Protein AF-A0A397EPD2-F1 (afdb_monomer)

Secondary structure (DSSP, 8-state):
-TTTS-HHHHHHHHHHHHTT-TTHHHHHHHHHTTT-THHHHHHHHHHHHHHH--GGGPPPPTTTSPP-----SEEEEE--S--SS--PEEETT-SSPPTT-PPPTT-GGGGSSEEE---TT-EEEEESB-TTS-B--HHHHHHT-GGGGGGT-TTEEEEEESS-TTS-GGG-EEEEEESSTT-EEEEEEEEEEETTTEEEEEEEETTEEEEEEEEEEE-TTT--EEEEEEEEEESTTHHHHHHHHHHHHHHHHHHHHHHHHHHHHHSEETTEE-GGG--

Radius of gyration: 28.27 Å; Cα contacts (8 Å, |Δi|>4): 375; chains: 1; bounding box: 82×33×71 Å

Structure (mmCIF, N/CA/C/O backbone):
data_AF-A0A397EPD2-F1
#
_entry.id   AF-A0A397EPD2-F1
#
loop_
_atom_site.group_PDB
_atom_site.id
_atom_site.type_symbol
_atom_site.label_atom_id
_atom_site.label_alt_id
_atom_site.label_comp_id
_atom_site.label_asym_id
_atom_site.label_entity_id
_atom_site.label_seq_id
_atom_site.pdbx_PDB_ins_code
_atom_site.Cartn_x
_atom_site.Cartn_y
_atom_site.Cartn_z
_atom_site.occupancy
_atom_site.B_iso_or_equiv
_atom_site.auth_seq_id
_atom_site.auth_comp_id
_atom_site.auth_asym_id
_atom_site.auth_atom_id
_atom_site.pdbx_PDB_model_num
ATOM 1 N N . MET A 1 1 ? -42.305 2.949 -6.586 1.00 43.56 1 MET A N 1
ATOM 2 C CA . MET A 1 1 ? -43.212 2.022 -5.870 1.00 43.56 1 MET A CA 1
ATOM 3 C C . MET A 1 1 ? -44.419 1.611 -6.723 1.00 43.56 1 MET A C 1
ATOM 5 O O . MET A 1 1 ? -44.445 0.479 -7.175 1.00 43.56 1 MET A O 1
ATOM 9 N N . TRP A 1 2 ? -45.358 2.508 -7.054 1.00 41.09 2 TRP A N 1
ATOM 10 C CA . TRP A 1 2 ? -46.612 2.158 -7.762 1.00 41.09 2 TRP A CA 1
ATOM 11 C C . TRP A 1 2 ? -46.496 1.776 -9.245 1.00 41.09 2 TRP A C 1
ATOM 13 O O . TRP A 1 2 ? -47.446 1.262 -9.818 1.00 41.09 2 TRP A O 1
ATOM 23 N N . LYS A 1 3 ? -45.342 2.015 -9.878 1.00 41.56 3 LYS A N 1
ATOM 24 C CA . LYS A 1 3 ? -45.106 1.647 -11.284 1.00 41.56 3 LYS A CA 1
ATOM 25 C C . LYS A 1 3 ? -44.774 0.156 -11.471 1.00 41.56 3 LYS A C 1
ATOM 27 O O . LYS A 1 3 ? -44.929 -0.358 -12.567 1.00 41.56 3 LYS A O 1
ATOM 32 N N . TYR A 1 4 ? -44.325 -0.515 -10.405 1.00 47.72 4 TYR A N 1
ATOM 33 C CA . TYR A 1 4 ? -43.884 -1.920 -10.421 1.00 47.72 4 TYR A CA 1
ATOM 34 C C . TYR A 1 4 ? -44.742 -2.837 -9.540 1.00 47.72 4 TYR A C 1
ATOM 36 O O . TYR A 1 4 ? -44.623 -4.054 -9.614 1.00 47.72 4 TYR A O 1
ATOM 44 N N . LEU A 1 5 ? -45.608 -2.259 -8.707 1.00 56.50 5 LEU A N 1
ATOM 45 C CA . LEU A 1 5 ? -46.577 -2.981 -7.893 1.00 56.50 5 LEU A CA 1
ATOM 46 C C . LEU A 1 5 ? -47.948 -2.720 -8.505 1.00 56.50 5 LEU A C 1
ATOM 48 O O . LEU A 1 5 ? -48.449 -1.597 -8.441 1.00 56.50 5 LEU A O 1
ATOM 52 N N . GLY A 1 6 ? -48.503 -3.739 -9.162 1.00 57.84 6 GLY A N 1
ATOM 53 C CA . GLY A 1 6 ? -49.778 -3.632 -9.864 1.00 57.84 6 GLY A CA 1
ATOM 54 C C . GLY A 1 6 ? -50.939 -3.244 -8.931 1.00 57.84 6 GLY A C 1
ATOM 55 O O . GLY A 1 6 ? -50.822 -3.373 -7.709 1.00 57.84 6 GLY A O 1
ATOM 56 N N . PRO A 1 7 ? -52.085 -2.807 -9.484 1.00 63.25 7 PRO A N 1
ATOM 57 C CA . PRO A 1 7 ? -53.246 -2.349 -8.712 1.00 63.25 7 PRO A CA 1
ATOM 58 C C . PRO A 1 7 ? -53.702 -3.335 -7.624 1.00 63.25 7 PRO A C 1
ATOM 60 O O . PRO A 1 7 ? -54.095 -2.915 -6.539 1.00 63.25 7 PRO A O 1
ATOM 63 N N . ALA A 1 8 ? -53.560 -4.638 -7.883 1.00 64.12 8 ALA A N 1
ATOM 64 C CA . ALA A 1 8 ? -53.889 -5.711 -6.947 1.00 64.12 8 ALA A CA 1
ATOM 65 C C . ALA A 1 8 ? -53.097 -5.641 -5.627 1.00 64.12 8 ALA A C 1
ATOM 67 O O . ALA A 1 8 ? -53.635 -5.945 -4.567 1.00 64.12 8 ALA A O 1
ATOM 68 N N . TRP A 1 9 ? -51.842 -5.184 -5.659 1.00 65.75 9 TRP A N 1
ATOM 69 C CA . TRP A 1 9 ? -51.005 -5.101 -4.461 1.00 65.75 9 TRP A CA 1
ATOM 70 C C . TRP A 1 9 ? -51.437 -3.974 -3.518 1.00 65.75 9 TRP A C 1
ATOM 72 O O . TRP A 1 9 ? -51.408 -4.120 -2.297 1.00 65.75 9 TRP A O 1
ATOM 82 N N . LYS A 1 10 ? -51.873 -2.842 -4.086 1.00 63.72 10 LYS A N 1
ATOM 83 C CA . LYS A 1 10 ? -52.406 -1.720 -3.306 1.00 63.72 10 LYS A CA 1
ATOM 84 C C . LYS A 1 10 ? -53.639 -2.148 -2.514 1.00 63.72 10 LYS A C 1
ATOM 86 O O . LYS A 1 10 ? -53.729 -1.843 -1.329 1.00 63.72 10 LYS A O 1
ATOM 91 N N . VAL A 1 11 ? -54.545 -2.857 -3.185 1.00 73.69 11 VAL A N 1
ATOM 92 C CA . VAL A 1 11 ? -55.787 -3.370 -2.600 1.00 73.69 11 VAL A CA 1
ATOM 93 C C . VAL A 1 11 ? -55.470 -4.383 -1.497 1.00 73.69 11 VAL A C 1
ATOM 95 O O . VAL A 1 11 ? -55.917 -4.193 -0.371 1.00 73.69 11 VAL A O 1
ATOM 98 N N . TRP A 1 12 ? -54.581 -5.347 -1.761 1.00 76.12 12 TRP A N 1
ATOM 99 C CA . TRP A 1 12 ? -54.141 -6.337 -0.768 1.00 76.12 12 TRP A CA 1
ATOM 100 C C . TRP A 1 12 ? -53.572 -5.696 0.511 1.00 76.12 12 TRP A C 1
ATOM 102 O O . TRP A 1 12 ? -53.948 -6.077 1.620 1.00 76.12 12 TRP A O 1
ATOM 112 N N . MET A 1 13 ? -52.710 -4.677 0.378 1.00 67.88 13 MET A N 1
ATOM 113 C CA . MET A 1 13 ? -52.146 -3.949 1.526 1.00 67.88 13 MET A CA 1
ATOM 114 C C . MET A 1 13 ? -53.213 -3.185 2.319 1.00 67.88 13 MET A C 1
ATOM 116 O O . MET A 1 13 ? -53.183 -3.192 3.548 1.00 67.88 13 MET A O 1
ATOM 120 N N . GLN A 1 14 ? -54.148 -2.517 1.636 1.00 74.00 14 GLN A N 1
ATOM 121 C CA . GLN A 1 14 ? -55.233 -1.783 2.295 1.00 74.00 14 GLN A CA 1
ATOM 122 C C . GLN A 1 14 ? -56.153 -2.728 3.078 1.00 74.00 14 GLN A C 1
ATOM 124 O O . GLN A 1 14 ? -56.524 -2.409 4.206 1.00 74.00 14 GLN A O 1
ATOM 129 N N . GLU A 1 15 ? -56.452 -3.904 2.524 1.00 77.38 15 GLU A N 1
ATOM 130 C CA . GLU A 1 15 ? -57.244 -4.943 3.187 1.00 77.38 15 GLU A CA 1
ATOM 131 C C . GLU A 1 15 ? -56.549 -5.483 4.441 1.00 77.38 15 GLU A C 1
ATOM 133 O O . GLU A 1 15 ? -57.156 -5.529 5.509 1.00 77.38 15 GLU A O 1
ATOM 138 N N . HIS A 1 16 ? -55.259 -5.822 4.367 1.00 71.44 16 HIS A N 1
ATOM 139 C CA . HIS A 1 16 ? -54.542 -6.383 5.518 1.00 71.44 16 HIS A CA 1
ATOM 140 C C . HIS A 1 16 ? -54.350 -5.362 6.648 1.00 71.44 16 HIS A C 1
ATOM 142 O O . HIS A 1 16 ? -54.393 -5.732 7.825 1.00 71.44 16 HIS A O 1
ATOM 148 N N . VAL A 1 17 ? -54.185 -4.075 6.311 1.00 72.44 17 VAL A N 1
ATOM 149 C CA . VAL A 1 17 ? -54.137 -2.977 7.293 1.00 72.44 17 VAL A CA 1
ATOM 150 C C . VAL A 1 17 ? -55.506 -2.763 7.938 1.00 72.44 17 VAL A C 1
ATOM 152 O O . VAL A 1 17 ? -55.584 -2.623 9.158 1.00 72.44 17 VAL A O 1
ATOM 155 N N . ALA A 1 18 ? -56.590 -2.787 7.154 1.00 75.56 18 ALA A N 1
ATOM 156 C CA . ALA A 1 18 ? -57.953 -2.677 7.676 1.00 75.56 18 ALA A CA 1
ATOM 157 C C . ALA A 1 18 ? -58.314 -3.842 8.614 1.00 75.56 18 ALA A C 1
ATOM 159 O O . ALA A 1 18 ? -58.989 -3.636 9.622 1.00 75.56 18 ALA A O 1
ATOM 160 N N . LEU A 1 19 ? -57.801 -5.042 8.329 1.00 77.56 19 LEU A N 1
ATOM 161 C CA . LEU A 1 19 ? -57.957 -6.234 9.165 1.00 77.56 19 LEU A CA 1
ATOM 162 C C . LEU A 1 19 ? -57.071 -6.235 10.423 1.00 77.56 19 LEU A C 1
ATOM 164 O O . LEU A 1 19 ? -57.157 -7.177 11.205 1.00 77.56 19 LEU A O 1
ATOM 168 N N . LYS A 1 20 ? -56.226 -5.210 10.628 1.00 76.81 20 LYS A N 1
ATOM 169 C CA . LYS A 1 20 ? -55.228 -5.145 11.714 1.00 76.81 20 LYS A CA 1
ATOM 170 C C . LYS A 1 20 ? -54.389 -6.423 11.815 1.00 76.81 20 LYS A C 1
ATOM 172 O O . LYS A 1 20 ? -54.157 -6.934 12.903 1.00 76.81 20 LYS A O 1
ATOM 177 N N . SER A 1 21 ? -53.971 -6.969 10.677 1.00 71.75 21 SER A N 1
ATOM 178 C CA . SER A 1 21 ? -53.252 -8.239 10.667 1.00 71.75 21 SER A CA 1
ATOM 179 C C . SER A 1 21 ? -51.895 -8.113 11.373 1.00 71.75 21 SER A C 1
ATOM 181 O O . SER A 1 21 ? -51.023 -7.360 10.934 1.00 71.75 21 SER A O 1
ATOM 183 N N . ASP A 1 22 ? -51.696 -8.909 12.426 1.00 64.25 22 ASP A N 1
ATOM 184 C CA . ASP A 1 22 ? -50.463 -8.953 13.232 1.00 64.25 22 ASP A CA 1
ATOM 185 C C . ASP A 1 22 ? -49.226 -9.411 12.435 1.00 64.25 22 ASP A C 1
ATOM 187 O O . ASP A 1 22 ? -48.083 -9.260 12.867 1.00 64.25 22 ASP A O 1
ATOM 191 N N . TYR A 1 23 ? -49.444 -9.955 11.236 1.00 64.06 23 TYR A N 1
ATOM 192 C CA . TYR A 1 23 ? -48.436 -10.616 10.413 1.00 64.06 23 TYR A CA 1
ATOM 193 C C . TYR A 1 23 ? -48.244 -9.946 9.047 1.00 64.06 23 TYR A C 1
ATOM 195 O O . TYR A 1 23 ? -47.755 -10.581 8.113 1.00 64.06 23 TYR A O 1
ATOM 203 N N . ILE A 1 24 ? -48.601 -8.664 8.897 1.00 68.38 24 ILE A N 1
ATOM 204 C CA . ILE A 1 24 ? -48.442 -7.920 7.630 1.00 68.38 24 ILE A CA 1
ATOM 205 C C . ILE A 1 24 ? -47.021 -8.033 7.070 1.00 68.38 24 ILE A C 1
ATOM 207 O O . ILE A 1 24 ? -46.840 -8.291 5.881 1.00 68.38 24 ILE A O 1
ATOM 211 N N . VAL A 1 25 ? -46.005 -7.886 7.924 1.00 62.50 25 VAL A N 1
ATOM 212 C CA . VAL A 1 25 ? -44.601 -7.904 7.491 1.00 62.50 25 VAL A CA 1
ATOM 213 C C . VAL A 1 25 ? -44.180 -9.301 7.027 1.00 62.50 25 VAL A C 1
ATOM 215 O O . VAL A 1 25 ? -43.548 -9.428 5.978 1.00 62.50 25 VAL A O 1
ATOM 218 N N . SER A 1 26 ? -44.563 -10.362 7.745 1.00 62.25 26 SER A N 1
ATOM 219 C CA . SER A 1 26 ? -44.226 -11.736 7.343 1.00 62.25 26 SER A CA 1
ATOM 220 C C . SER A 1 26 ? -45.001 -12.173 6.096 1.00 62.25 26 SER A C 1
ATOM 222 O O . SER A 1 26 ? -44.433 -12.823 5.218 1.00 62.25 26 SER A O 1
ATOM 224 N N . SER A 1 27 ? -46.258 -11.745 5.965 1.00 66.19 27 SER A N 1
ATOM 225 C CA . SER A 1 27 ? -47.106 -11.991 4.793 1.00 66.19 27 SER A CA 1
ATOM 226 C C . SER A 1 27 ? -46.558 -11.284 3.554 1.00 66.19 27 SER A C 1
ATOM 228 O O . SER A 1 27 ? -46.487 -11.881 2.481 1.00 66.19 27 SER A O 1
ATOM 230 N N . MET A 1 28 ? -46.065 -10.051 3.718 1.00 66.56 28 MET A N 1
ATOM 231 C CA . MET A 1 28 ? -45.368 -9.315 2.667 1.00 66.56 28 MET A CA 1
ATOM 232 C C . MET A 1 28 ? -44.096 -10.050 2.221 1.00 66.56 28 MET A C 1
ATOM 234 O O . MET A 1 28 ? -43.922 -10.298 1.032 1.00 66.56 28 MET A O 1
ATOM 238 N N . ILE A 1 29 ? -43.227 -10.458 3.152 1.00 63.19 29 ILE A N 1
ATOM 239 C CA . ILE A 1 29 ? -41.988 -11.192 2.830 1.00 63.19 29 ILE A CA 1
ATOM 240 C C . ILE A 1 29 ? -42.293 -12.518 2.109 1.00 63.19 29 ILE A C 1
ATOM 242 O O . ILE A 1 29 ? -41.598 -12.883 1.159 1.00 63.19 29 ILE A O 1
ATOM 246 N N . SER A 1 30 ? -43.352 -13.221 2.519 1.00 64.12 30 SER A N 1
ATOM 247 C CA . SER A 1 30 ? -43.796 -14.470 1.891 1.00 64.12 30 SER A CA 1
ATOM 248 C C . SER A 1 30 ? -44.322 -14.267 0.461 1.00 64.12 30 SER A C 1
ATOM 250 O O . SER A 1 30 ? -44.015 -15.068 -0.419 1.00 64.12 30 SER A O 1
ATOM 252 N N . ALA A 1 31 ? -45.035 -13.169 0.187 1.00 63.50 31 ALA A N 1
ATOM 253 C CA . ALA A 1 31 ? -45.547 -12.851 -1.150 1.00 63.50 31 ALA A CA 1
ATOM 254 C C . ALA A 1 31 ? -44.436 -12.567 -2.184 1.00 63.50 31 ALA A C 1
ATOM 256 O O . ALA A 1 31 ? -44.614 -12.839 -3.370 1.00 63.50 31 ALA A O 1
ATOM 257 N N . PHE A 1 32 ? -43.273 -12.067 -1.750 1.00 59.28 32 PHE A N 1
ATOM 258 C CA . PHE A 1 32 ? -42.132 -11.764 -2.630 1.00 59.28 32 PHE A CA 1
ATOM 259 C C . PHE A 1 32 ? -41.055 -12.861 -2.685 1.00 59.28 32 PHE A C 1
ATOM 261 O O . PHE A 1 32 ? -40.124 -12.760 -3.489 1.00 59.28 32 PHE A O 1
ATOM 268 N N . ARG A 1 33 ? -41.181 -13.932 -1.885 1.00 54.44 33 ARG A N 1
ATOM 269 C CA . ARG A 1 33 ? -40.255 -15.085 -1.890 1.00 54.44 33 ARG A CA 1
ATOM 270 C C . ARG A 1 33 ? -39.946 -15.661 -3.283 1.00 54.44 33 ARG A C 1
ATOM 272 O O . ARG A 1 33 ? -38.792 -16.032 -3.480 1.00 54.44 33 ARG A O 1
ATOM 279 N N . PRO A 1 34 ? -40.886 -15.733 -4.249 1.00 55.19 34 PRO A N 1
ATOM 280 C CA . PRO A 1 34 ? -40.598 -16.347 -5.547 1.00 55.19 34 PRO A CA 1
ATOM 281 C C . PRO A 1 34 ? -39.724 -15.499 -6.486 1.00 55.19 34 PRO A C 1
ATOM 283 O O . PRO A 1 34 ? -39.242 -16.031 -7.479 1.00 55.19 34 PRO A O 1
ATOM 286 N N . VAL A 1 35 ? -39.532 -14.194 -6.225 1.00 55.94 35 VAL A N 1
ATOM 287 C CA . VAL A 1 35 ? -39.041 -13.238 -7.249 1.00 55.94 35 VAL A CA 1
ATOM 288 C C . VAL A 1 35 ? -37.715 -12.551 -6.888 1.00 55.94 35 VAL A C 1
ATOM 290 O O . VAL A 1 35 ? -37.215 -11.786 -7.700 1.00 55.94 35 VAL A O 1
ATOM 293 N N . ASN A 1 36 ? -37.102 -12.891 -5.742 1.00 56.38 36 ASN A N 1
ATOM 294 C CA . ASN A 1 36 ? -35.834 -12.380 -5.173 1.00 56.38 36 ASN A CA 1
ATOM 295 C C . ASN A 1 36 ? -36.070 -11.558 -3.882 1.00 56.38 36 ASN A C 1
ATOM 297 O O . ASN A 1 36 ? -36.575 -10.433 -3.947 1.00 56.38 36 ASN A O 1
ATOM 301 N N . PRO A 1 37 ? -35.666 -12.072 -2.702 1.00 59.69 37 PRO A N 1
ATOM 302 C CA . PRO A 1 37 ? -35.893 -11.413 -1.412 1.00 59.69 37 PRO A CA 1
ATOM 303 C C . PRO A 1 37 ? -35.098 -10.110 -1.225 1.00 59.69 37 PRO A C 1
ATOM 305 O O . PRO A 1 37 ? -35.407 -9.336 -0.322 1.00 59.69 37 PRO A O 1
ATOM 308 N N . VAL A 1 38 ? -34.102 -9.830 -2.072 1.00 60.50 38 VAL A N 1
ATOM 309 C CA . VAL A 1 38 ? -33.254 -8.631 -1.971 1.00 60.50 38 VAL A CA 1
ATOM 310 C C . VAL A 1 38 ? -34.058 -7.352 -2.211 1.00 60.50 38 VAL A C 1
ATOM 312 O O . VAL A 1 38 ? -33.888 -6.375 -1.489 1.00 60.50 38 VAL A O 1
ATOM 315 N N . VAL A 1 39 ? -34.987 -7.360 -3.171 1.00 63.94 39 VAL A N 1
ATOM 316 C CA . VAL A 1 39 ? -35.779 -6.176 -3.540 1.00 63.94 39 VAL A CA 1
ATOM 317 C C . VAL A 1 39 ? -36.636 -5.657 -2.372 1.00 63.94 39 VAL A C 1
ATOM 319 O O . VAL A 1 39 ? -36.480 -4.490 -2.008 1.00 63.94 39 VAL A O 1
ATOM 322 N N . PRO A 1 40 ? -37.511 -6.463 -1.735 1.00 63.81 40 PRO A N 1
ATOM 323 C CA . PRO A 1 40 ? -38.314 -5.987 -0.609 1.00 63.81 40 PRO A CA 1
ATOM 324 C C . PRO A 1 40 ? -37.462 -5.582 0.602 1.00 63.81 40 PRO A C 1
ATOM 326 O O . PRO A 1 40 ? -37.784 -4.591 1.254 1.00 63.81 40 PRO A O 1
ATOM 329 N N . LEU A 1 41 ? -36.346 -6.270 0.870 1.00 65.06 41 LEU A N 1
ATOM 330 C CA . LEU A 1 41 ? -35.429 -5.896 1.952 1.00 65.06 41 LEU A CA 1
ATOM 331 C C . LEU A 1 41 ? -34.772 -4.531 1.705 1.00 65.06 41 LEU A C 1
ATOM 333 O O . LEU A 1 41 ? -34.721 -3.711 2.621 1.00 65.06 41 LEU A O 1
ATOM 337 N N . CYS A 1 42 ? -34.342 -4.240 0.473 1.00 65.94 42 CYS A N 1
ATOM 338 C CA . CYS A 1 42 ? -33.805 -2.929 0.103 1.00 65.94 42 CYS A CA 1
ATOM 339 C C . CYS A 1 42 ? -34.826 -1.800 0.311 1.00 65.94 42 CYS A C 1
ATOM 341 O O . CYS A 1 42 ? -34.452 -0.728 0.778 1.00 65.94 42 CYS A O 1
ATOM 343 N N . TYR A 1 43 ? -36.110 -2.035 0.022 1.00 69.06 43 TYR A N 1
ATOM 344 C CA . TYR A 1 43 ? -37.156 -1.022 0.211 1.00 69.06 43 TYR A CA 1
ATOM 345 C C . TYR A 1 43 ? -37.538 -0.799 1.677 1.00 69.06 43 TYR A C 1
ATOM 347 O O . TYR A 1 43 ? -37.703 0.349 2.087 1.00 69.06 43 TYR A O 1
ATOM 355 N N . ILE A 1 44 ? -37.666 -1.867 2.472 1.00 69.12 44 ILE A N 1
ATOM 356 C CA . ILE A 1 44 ? -37.898 -1.753 3.923 1.00 69.12 44 ILE A CA 1
ATOM 357 C C . ILE A 1 44 ? -36.749 -0.970 4.562 1.00 69.12 44 ILE A C 1
ATOM 359 O O . ILE A 1 44 ? -36.979 -0.067 5.362 1.00 69.12 44 ILE A O 1
ATOM 363 N N . ARG A 1 45 ? -35.517 -1.272 4.145 1.00 66.25 45 ARG A N 1
ATOM 364 C CA . ARG A 1 45 ? -34.307 -0.589 4.592 1.00 66.25 45 ARG A CA 1
ATOM 365 C C . ARG A 1 45 ? -34.299 0.892 4.206 1.00 66.25 45 ARG A C 1
ATOM 367 O O . ARG A 1 45 ? -34.107 1.723 5.082 1.00 66.25 45 ARG A O 1
ATOM 374 N N . GLN A 1 46 ? -34.564 1.229 2.941 1.00 68.88 46 GLN A N 1
ATOM 375 C CA . GLN A 1 46 ? -34.626 2.626 2.489 1.00 68.88 46 GLN A CA 1
ATOM 376 C C . GLN A 1 46 ? -35.665 3.425 3.288 1.00 68.88 46 GLN A C 1
ATOM 378 O O . GLN A 1 46 ? -35.419 4.559 3.686 1.00 68.88 46 GLN A O 1
ATOM 383 N N . ARG A 1 47 ? -36.823 2.819 3.576 1.00 70.50 47 ARG A N 1
ATOM 384 C CA . ARG A 1 47 ? -37.850 3.451 4.409 1.00 70.50 47 ARG A CA 1
ATOM 385 C C . ARG A 1 47 ? -37.430 3.620 5.857 1.00 70.50 47 ARG A C 1
ATOM 387 O O . ARG A 1 47 ? -37.740 4.649 6.443 1.00 70.50 47 ARG A O 1
ATOM 394 N N . TRP A 1 48 ? -36.736 2.644 6.426 1.00 67.88 48 TRP A N 1
ATOM 395 C CA . TRP A 1 48 ? -36.169 2.772 7.762 1.00 67.88 48 TRP A CA 1
ATOM 396 C C . TRP A 1 48 ? -35.142 3.915 7.825 1.00 67.88 48 TRP A C 1
ATOM 398 O O . TRP A 1 48 ? -35.229 4.739 8.728 1.00 67.88 48 TRP A O 1
ATOM 408 N N . GLU A 1 49 ? -34.254 4.038 6.833 1.00 66.06 49 GLU A N 1
ATOM 409 C CA . GLU A 1 49 ? -33.266 5.129 6.741 1.00 66.06 49 GLU A CA 1
ATOM 410 C C . GLU A 1 49 ? -33.938 6.513 6.625 1.00 66.06 49 GLU A C 1
ATOM 412 O O . GLU A 1 49 ? -33.557 7.439 7.340 1.00 66.06 49 GLU A O 1
ATOM 417 N N . GLU A 1 50 ? -34.987 6.643 5.800 1.00 68.38 50 GLU A N 1
ATOM 418 C CA . GLU A 1 50 ? -35.791 7.874 5.674 1.00 68.38 50 GLU A CA 1
ATOM 419 C C . GLU A 1 50 ? -36.498 8.263 6.984 1.00 68.38 50 GLU A C 1
ATOM 421 O O . GLU A 1 50 ? -36.614 9.447 7.292 1.00 68.38 50 GLU A O 1
ATOM 426 N N . VAL A 1 51 ? -36.992 7.280 7.744 1.00 65.25 51 VAL A N 1
ATOM 427 C CA . VAL A 1 51 ? -37.742 7.509 8.991 1.00 65.25 51 VAL A CA 1
ATOM 428 C C . VAL A 1 51 ? -36.816 7.801 10.170 1.00 65.25 51 VAL A C 1
ATOM 430 O O . VAL A 1 51 ? -37.137 8.652 10.995 1.00 65.25 51 VAL A O 1
ATOM 433 N N . VAL A 1 52 ? -35.680 7.104 10.267 1.00 71.19 52 VAL A N 1
ATOM 434 C CA . VAL A 1 52 ? -34.702 7.304 11.346 1.00 71.19 52 VAL A CA 1
ATOM 435 C C . VAL A 1 52 ? -33.961 8.626 11.170 1.00 71.19 52 VAL A C 1
ATOM 437 O O . VAL A 1 52 ? -33.648 9.273 12.165 1.00 71.19 52 VAL A O 1
ATOM 440 N N . GLY A 1 53 ? -33.708 9.054 9.928 1.00 63.34 53 GLY A N 1
ATOM 441 C CA . GLY A 1 53 ? -33.183 10.391 9.642 1.00 63.34 53 GLY A CA 1
ATOM 442 C C . GLY A 1 53 ? -31.793 10.668 10.226 1.00 63.34 53 GLY A C 1
ATOM 443 O O . GLY A 1 53 ? -31.419 11.828 10.368 1.00 63.34 53 GLY A O 1
ATOM 444 N N . VAL A 1 54 ? -31.032 9.623 10.570 1.00 65.31 54 VAL A N 1
ATOM 445 C CA . VAL A 1 54 ? -29.646 9.714 11.047 1.00 65.31 54 VAL A CA 1
ATOM 446 C C . VAL A 1 54 ? -28.725 9.394 9.868 1.00 65.31 54 VAL A C 1
ATOM 448 O O . VAL A 1 54 ? -28.633 8.225 9.486 1.00 65.31 54 VAL A O 1
ATOM 451 N N . PRO A 1 55 ? -28.033 10.390 9.283 1.00 58.53 55 PRO A N 1
ATOM 452 C CA . PRO A 1 55 ? -27.188 10.183 8.105 1.00 58.53 55 PRO A CA 1
ATOM 453 C C . PRO A 1 55 ? -26.112 9.108 8.312 1.00 58.53 55 PRO A C 1
ATOM 455 O O . PRO A 1 55 ? -25.828 8.331 7.399 1.00 58.53 55 PRO A O 1
ATOM 458 N N . ASP A 1 56 ? -25.576 8.997 9.528 1.00 52.44 56 ASP A N 1
ATOM 459 C CA . ASP A 1 56 ? -24.531 8.028 9.880 1.00 52.44 56 ASP A CA 1
ATOM 460 C C . ASP A 1 56 ? -25.034 6.579 9.993 1.00 52.44 56 ASP A C 1
ATOM 462 O O . ASP A 1 56 ? -24.241 5.642 9.927 1.00 52.44 56 ASP A O 1
ATOM 466 N N . ALA A 1 57 ? -26.349 6.370 10.118 1.00 51.22 57 ALA A N 1
ATOM 467 C CA . ALA A 1 57 ? -26.968 5.044 10.166 1.00 51.22 57 ALA A CA 1
ATOM 468 C C . ALA A 1 57 ? -27.313 4.492 8.769 1.00 51.22 57 ALA A C 1
ATOM 470 O O . ALA A 1 57 ? -27.867 3.396 8.654 1.00 51.22 57 ALA A O 1
ATOM 471 N N . THR A 1 58 ? -26.990 5.235 7.704 1.00 62.34 58 THR A N 1
ATOM 472 C CA . THR A 1 58 ? -27.210 4.802 6.320 1.00 62.34 58 THR A CA 1
ATOM 473 C C . THR A 1 58 ? -26.364 3.565 6.032 1.00 62.34 58 THR A C 1
ATOM 475 O O . THR A 1 58 ? -25.132 3.595 6.082 1.00 62.34 58 THR A O 1
ATOM 478 N N . PHE A 1 59 ? -27.014 2.453 5.712 1.00 56.78 59 PHE A N 1
ATOM 479 C CA . PHE A 1 59 ? -26.328 1.186 5.513 1.00 56.78 59 PHE A CA 1
ATOM 480 C C . PHE A 1 59 ? -25.485 1.223 4.232 1.00 56.78 59 PHE A C 1
ATOM 482 O O . PHE A 1 59 ? -25.912 1.640 3.152 1.00 56.78 59 PHE A O 1
ATOM 489 N N . ARG A 1 60 ? -24.253 0.738 4.326 1.00 56.47 60 ARG A N 1
ATOM 490 C CA . ARG A 1 60 ? -23.365 0.579 3.173 1.00 56.47 60 ARG A CA 1
ATOM 491 C C . ARG A 1 60 ? -23.476 -0.863 2.708 1.00 56.47 60 ARG A C 1
ATOM 493 O O . ARG A 1 60 ? -23.347 -1.772 3.522 1.00 56.47 60 ARG A O 1
ATOM 500 N N . LEU A 1 61 ? -23.766 -1.082 1.423 1.00 54.91 61 LEU A N 1
ATOM 501 C CA . LEU A 1 61 ? -23.862 -2.440 0.883 1.00 54.91 61 LEU A CA 1
ATOM 502 C C . LEU A 1 61 ? -22.545 -3.185 1.174 1.00 54.91 61 LEU A C 1
ATOM 504 O O . LEU A 1 61 ? -21.509 -2.716 0.710 1.00 54.91 61 LEU A O 1
ATOM 508 N N . PRO A 1 62 ? -22.555 -4.336 1.871 1.00 46.53 62 PRO A N 1
ATOM 509 C CA . PRO A 1 62 ? -21.330 -5.072 2.187 1.00 46.53 62 PRO A CA 1
ATOM 510 C C . PRO A 1 62 ? -20.565 -5.512 0.936 1.00 46.53 62 PRO A C 1
ATOM 512 O O . PRO A 1 62 ? -19.350 -5.592 0.960 1.00 46.53 62 PRO A O 1
ATOM 515 N N . LEU A 1 63 ? -21.270 -5.721 -0.182 1.00 45.56 63 LEU A N 1
ATOM 516 C CA . LEU A 1 63 ? -20.676 -6.042 -1.487 1.00 45.56 63 LEU A CA 1
ATOM 517 C C . LEU A 1 63 ? -19.934 -4.857 -2.138 1.00 45.56 63 LEU A C 1
ATOM 519 O O . LEU A 1 63 ? -19.185 -5.059 -3.085 1.00 45.56 63 LEU A O 1
ATOM 523 N N . LEU A 1 64 ? -20.163 -3.633 -1.654 1.00 46.91 64 LEU A N 1
ATOM 524 C CA . LEU A 1 64 ? -19.425 -2.418 -2.024 1.00 46.91 64 LEU A CA 1
ATOM 525 C C . LEU A 1 64 ? -18.455 -1.976 -0.917 1.00 46.91 64 LEU A C 1
ATOM 527 O O . LEU A 1 64 ? -17.634 -1.090 -1.141 1.00 46.91 64 LEU A O 1
ATOM 531 N N . ALA A 1 65 ? -18.554 -2.558 0.280 1.00 50.34 65 ALA A N 1
ATOM 532 C CA . ALA A 1 65 ? -17.611 -2.318 1.353 1.00 50.34 65 ALA A CA 1
ATOM 533 C C . ALA A 1 65 ? -16.350 -3.136 1.064 1.00 50.34 65 ALA A C 1
ATOM 535 O O . ALA A 1 65 ? -16.407 -4.358 0.930 1.00 50.34 65 ALA A O 1
ATOM 536 N N . LYS A 1 66 ? -15.212 -2.447 0.945 1.00 46.97 66 LYS A N 1
ATOM 537 C CA . LYS A 1 66 ? -13.888 -3.070 0.879 1.00 46.97 66 LYS A CA 1
ATOM 538 C C . LYS A 1 66 ? -13.795 -4.117 1.991 1.00 46.97 66 LYS A C 1
ATOM 540 O O . LYS A 1 66 ? -14.099 -3.811 3.143 1.00 46.97 66 LYS A O 1
ATOM 545 N N . TYR A 1 67 ? -13.432 -5.351 1.645 1.00 48.84 67 TYR A N 1
ATOM 546 C CA . TYR A 1 67 ? -13.146 -6.369 2.650 1.00 48.84 67 TYR A CA 1
ATOM 547 C C . TYR A 1 67 ? -11.944 -5.886 3.463 1.00 48.84 67 TYR A C 1
ATOM 549 O O . TYR A 1 67 ? -10.871 -5.658 2.909 1.00 48.84 67 TYR A O 1
ATOM 557 N N . ILE A 1 68 ? -12.152 -5.671 4.758 1.00 53.12 68 ILE A N 1
ATOM 558 C CA . ILE A 1 68 ? -11.099 -5.288 5.690 1.00 53.12 68 ILE A CA 1
ATOM 559 C C . ILE A 1 68 ? -10.858 -6.493 6.575 1.00 53.12 68 ILE A C 1
ATOM 561 O O . ILE A 1 68 ? -11.773 -6.961 7.256 1.00 53.12 68 ILE A O 1
ATOM 565 N N . GLU A 1 69 ? -9.624 -6.978 6.579 1.00 49.06 69 GLU A N 1
ATOM 566 C CA . GLU A 1 69 ? -9.252 -8.083 7.441 1.00 49.06 69 GLU A CA 1
ATOM 567 C C . GLU A 1 69 ? -9.503 -7.727 8.921 1.00 49.06 69 GLU A C 1
ATOM 569 O O . GLU A 1 69 ? -9.180 -6.607 9.365 1.00 49.06 69 GLU A O 1
ATOM 574 N N . PRO A 1 70 ? -10.123 -8.637 9.696 1.00 55.44 70 PRO A N 1
ATOM 575 C CA . PRO A 1 70 ? -10.368 -8.412 11.109 1.00 55.44 70 PRO A CA 1
ATOM 576 C C . PRO A 1 70 ? -9.053 -8.173 11.852 1.00 55.44 70 PRO A C 1
ATOM 578 O O . PRO A 1 70 ? -8.186 -9.034 11.911 1.00 55.44 70 PRO A O 1
ATOM 581 N N . ASN A 1 71 ? -8.921 -7.000 12.462 1.00 60.88 71 ASN A N 1
ATOM 582 C CA . ASN A 1 71 ? -7.799 -6.663 13.330 1.00 60.88 71 ASN A CA 1
ATOM 583 C C . ASN A 1 71 ? -8.325 -5.782 14.481 1.00 60.88 71 ASN A C 1
ATOM 585 O O . ASN A 1 71 ? -9.412 -5.193 14.386 1.00 60.88 71 ASN A O 1
ATOM 589 N N . ARG A 1 72 ? -7.608 -5.737 15.606 1.00 68.12 72 ARG A N 1
ATOM 590 C CA . ARG A 1 72 ? -7.998 -4.966 16.793 1.00 68.12 72 ARG A CA 1
ATOM 591 C C . ARG A 1 72 ? -8.012 -3.481 16.425 1.00 68.12 72 ARG A C 1
ATOM 593 O O . ARG A 1 72 ? -7.021 -2.957 15.946 1.00 68.12 72 ARG A O 1
ATOM 600 N N . HIS A 1 73 ? -9.138 -2.794 16.617 1.00 69.50 73 HIS A N 1
ATOM 601 C CA . HIS A 1 73 ? -9.219 -1.357 16.311 1.00 69.50 73 HIS A CA 1
ATOM 602 C C . HIS A 1 73 ? -8.417 -0.531 17.317 1.00 69.50 73 HIS A C 1
ATOM 604 O O . HIS A 1 73 ? -7.685 0.385 16.945 1.00 69.50 73 HIS A O 1
ATOM 610 N N . ALA A 1 74 ? -8.538 -0.897 18.590 1.00 79.25 74 ALA A N 1
ATOM 611 C CA . ALA A 1 74 ? -7.794 -0.312 19.683 1.00 79.25 74 ALA A CA 1
ATOM 612 C C . ALA A 1 74 ? -7.476 -1.378 20.732 1.00 79.25 74 ALA A C 1
ATOM 614 O O . ALA A 1 74 ? -8.184 -2.382 20.854 1.00 79.25 74 ALA A O 1
ATOM 615 N N . THR A 1 75 ? -6.419 -1.134 21.495 1.00 83.12 75 THR A N 1
ATOM 616 C CA . THR A 1 75 ? -6.027 -1.939 22.649 1.00 83.12 75 THR A CA 1
ATOM 617 C C . THR A 1 75 ? -5.883 -1.020 23.853 1.00 83.12 75 THR A C 1
ATOM 619 O O . THR A 1 75 ? -5.238 0.023 23.764 1.00 83.12 75 THR A O 1
ATOM 622 N N . LEU A 1 76 ? -6.502 -1.411 24.969 1.00 88.44 76 LEU A N 1
ATOM 623 C CA . LEU A 1 76 ? -6.369 -0.751 26.263 1.00 88.44 76 LEU A CA 1
ATOM 624 C C . LEU A 1 76 ? -5.576 -1.664 27.198 1.00 88.44 76 LEU A C 1
ATOM 626 O O . LEU A 1 76 ? -6.021 -2.772 27.500 1.00 88.44 76 LEU A O 1
ATOM 630 N N . PHE A 1 77 ? -4.434 -1.187 27.677 1.00 88.88 77 PHE A N 1
ATOM 631 C CA . PHE A 1 77 ? -3.725 -1.799 28.795 1.00 88.88 77 PHE A CA 1
ATOM 632 C C . PHE A 1 77 ? -4.076 -1.068 30.079 1.00 88.88 77 PHE A C 1
ATOM 634 O O . PHE A 1 77 ? -3.980 0.154 30.141 1.00 88.88 77 PHE A O 1
ATOM 641 N N . LEU A 1 78 ? -4.497 -1.821 31.091 1.00 91.75 78 LEU A N 1
ATOM 642 C CA . LEU A 1 78 ? -4.742 -1.317 32.436 1.00 91.75 78 LEU A CA 1
ATOM 643 C C . LEU A 1 78 ? -3.584 -1.749 33.326 1.00 91.75 78 LEU A C 1
ATOM 645 O O . LEU A 1 78 ? -3.231 -2.928 33.363 1.00 91.75 78 LEU A O 1
ATOM 649 N N . TYR A 1 79 ? -3.012 -0.797 34.047 1.00 92.00 79 TYR A N 1
ATOM 650 C CA . TYR A 1 79 ? -1.953 -1.060 35.003 1.00 92.00 79 TYR A CA 1
ATOM 651 C C . TYR A 1 79 ? -2.573 -1.295 36.376 1.00 92.00 79 TYR A C 1
ATOM 653 O O . TYR A 1 79 ? -3.152 -0.400 36.990 1.00 92.00 79 TYR A O 1
ATOM 661 N N . LEU A 1 80 ? -2.484 -2.539 36.842 1.00 91.19 80 LEU A N 1
ATOM 662 C CA . LEU A 1 80 ? -3.136 -2.973 38.078 1.00 91.19 80 LEU A CA 1
ATOM 663 C C . LEU A 1 80 ? -2.339 -2.621 39.337 1.00 91.19 80 LEU A C 1
ATOM 665 O O . LEU A 1 80 ? -2.892 -2.657 40.427 1.00 91.19 80 LEU A O 1
ATOM 669 N N . ASN A 1 81 ? -1.057 -2.299 39.195 1.00 90.31 81 ASN A N 1
ATOM 670 C CA . ASN A 1 81 ? -0.162 -1.957 40.290 1.00 90.31 81 ASN A CA 1
ATOM 671 C C . ASN A 1 81 ? 0.994 -1.090 39.778 1.00 90.31 81 ASN A C 1
ATOM 673 O O . ASN A 1 81 ? 1.317 -1.096 38.587 1.00 90.31 81 ASN A O 1
ATOM 677 N N . ASN A 1 82 ? 1.637 -0.376 40.698 1.00 89.94 82 ASN A N 1
ATOM 678 C CA . ASN A 1 82 ? 2.916 0.277 40.442 1.00 89.94 82 ASN A CA 1
ATOM 679 C C . ASN A 1 82 ? 4.032 -0.778 40.383 1.00 89.94 82 ASN A C 1
ATOM 681 O O . ASN A 1 82 ? 3.939 -1.822 41.037 1.00 89.94 82 ASN A O 1
ATOM 685 N N . VAL A 1 83 ? 5.079 -0.510 39.604 1.00 86.19 83 VAL A N 1
ATOM 686 C CA . VAL A 1 83 ? 6.262 -1.376 39.492 1.00 86.19 83 VAL A CA 1
ATOM 687 C C . VAL A 1 83 ? 7.510 -0.524 39.698 1.00 86.19 83 VAL A C 1
ATOM 689 O O . VAL A 1 83 ? 7.611 0.558 39.118 1.00 86.19 83 VAL A O 1
ATOM 692 N N . ASP A 1 84 ? 8.444 -1.009 40.519 1.00 80.56 84 ASP A N 1
ATOM 693 C CA . ASP A 1 84 ? 9.675 -0.283 40.859 1.00 80.56 84 ASP A CA 1
ATOM 694 C C . ASP A 1 84 ? 10.647 -0.196 39.669 1.00 80.56 84 ASP A C 1
ATOM 696 O O . ASP A 1 84 ? 11.253 0.851 39.434 1.00 80.56 84 ASP A O 1
ATOM 700 N N . GLU A 1 85 ? 10.756 -1.268 38.875 1.00 79.62 85 GLU A N 1
ATOM 701 C CA . GLU A 1 85 ? 11.589 -1.328 37.670 1.00 79.62 85 GLU A CA 1
ATOM 702 C C . GLU A 1 85 ? 10.894 -2.071 36.520 1.00 79.62 85 GLU A C 1
ATOM 704 O O . GLU A 1 85 ? 10.362 -3.169 36.686 1.00 79.62 85 GLU A O 1
ATOM 709 N N . GLY A 1 86 ? 10.947 -1.492 35.317 1.00 77.31 86 GLY A N 1
ATOM 710 C CA . GLY A 1 86 ? 10.364 -2.082 34.114 1.00 77.31 86 GLY A CA 1
ATOM 711 C C . GLY A 1 86 ? 8.841 -1.929 34.019 1.00 77.31 86 GLY A C 1
ATOM 712 O O . GLY A 1 86 ? 8.226 -1.073 34.654 1.00 77.31 86 GLY A O 1
ATOM 713 N N . GLY A 1 87 ? 8.222 -2.757 33.172 1.00 80.69 87 GLY A N 1
ATOM 714 C CA . GLY A 1 87 ? 6.768 -2.773 32.970 1.00 80.69 87 GLY A CA 1
ATOM 715 C C . GLY A 1 87 ? 6.209 -1.616 32.132 1.00 80.69 87 GLY A C 1
ATOM 716 O O . GLY A 1 87 ? 4.992 -1.506 31.997 1.00 80.69 87 GLY A O 1
ATOM 717 N N . GLU A 1 88 ? 7.058 -0.753 31.563 1.00 82.19 88 GLU A N 1
ATOM 718 C CA . GLU A 1 88 ? 6.599 0.331 30.693 1.00 82.19 88 GLU A CA 1
ATOM 719 C C . GLU A 1 88 ? 6.098 -0.165 29.339 1.00 82.19 88 GLU A C 1
ATOM 721 O O . GLU A 1 88 ? 6.709 -1.022 28.699 1.00 82.19 88 GLU A O 1
ATOM 726 N N . THR A 1 89 ? 5.036 0.472 28.848 1.00 84.81 89 THR A N 1
ATOM 727 C CA . THR A 1 89 ? 4.616 0.337 27.450 1.00 84.81 89 THR A CA 1
ATOM 728 C C . THR A 1 89 ? 5.339 1.391 26.619 1.00 84.81 89 THR A C 1
ATOM 730 O O . THR A 1 89 ? 5.178 2.590 26.858 1.00 84.81 89 THR A O 1
ATOM 733 N N . VAL A 1 90 ? 6.142 0.952 25.647 1.00 80.69 90 VAL A N 1
ATOM 734 C CA . VAL A 1 90 ? 6.945 1.838 24.792 1.00 80.69 90 VAL A CA 1
ATOM 735 C C . VAL A 1 90 ? 6.281 2.029 23.427 1.00 80.69 90 VAL A C 1
ATOM 737 O O . VAL A 1 90 ? 5.915 1.065 22.759 1.00 80.69 90 VAL A O 1
ATOM 740 N N . PHE A 1 91 ? 6.178 3.287 22.998 1.00 80.00 91 PHE A N 1
ATOM 741 C CA . PHE A 1 91 ? 5.706 3.741 21.691 1.00 80.00 91 PHE A CA 1
ATOM 742 C C . PHE A 1 91 ? 6.880 4.314 20.888 1.00 80.00 91 PHE A C 1
ATOM 744 O O . PHE A 1 91 ? 7.090 5.532 20.873 1.00 80.00 91 PHE A O 1
ATOM 751 N N . PRO A 1 92 ? 7.647 3.457 20.190 1.00 69.62 92 PRO A N 1
ATOM 752 C CA . PRO A 1 92 ? 8.925 3.839 19.592 1.00 69.62 92 PRO A CA 1
ATOM 753 C C . PRO A 1 92 ? 8.807 4.823 18.424 1.00 69.62 92 PRO A C 1
ATOM 755 O O . PRO A 1 92 ? 9.800 5.435 18.040 1.00 69.62 92 PRO A O 1
ATOM 758 N N . LEU A 1 93 ? 7.608 4.972 17.855 1.00 67.38 93 LEU A N 1
ATOM 759 C CA . LEU A 1 93 ? 7.320 5.873 16.734 1.00 67.38 93 LEU A CA 1
ATOM 760 C C . LEU A 1 93 ? 6.733 7.222 17.172 1.00 67.38 93 LEU A C 1
ATOM 762 O O . LEU A 1 93 ? 6.446 8.065 16.328 1.00 67.38 93 LEU A O 1
ATOM 766 N N . HIS A 1 94 ? 6.521 7.436 18.473 1.00 69.12 94 HIS A N 1
ATOM 767 C CA . HIS A 1 94 ? 6.007 8.710 18.960 1.00 69.12 94 HIS A CA 1
ATOM 768 C C . HIS A 1 94 ? 7.080 9.810 18.801 1.00 69.12 94 HIS A C 1
ATOM 770 O O . HIS A 1 94 ? 8.224 9.586 19.201 1.00 69.12 94 HIS A O 1
ATOM 776 N N . PRO A 1 95 ? 6.742 10.997 18.258 1.00 57.78 95 PRO A N 1
ATOM 777 C CA . PRO A 1 95 ? 7.726 12.028 17.902 1.00 57.78 95 PRO A CA 1
ATOM 778 C C . PRO A 1 95 ? 8.372 12.718 19.112 1.00 57.78 95 PRO A C 1
ATOM 780 O O . PRO A 1 95 ? 9.399 13.379 18.978 1.00 57.78 95 PRO A O 1
ATOM 783 N N . THR A 1 96 ? 7.777 12.602 20.300 1.00 58.94 96 THR A N 1
ATOM 784 C CA . THR A 1 96 ? 8.321 13.218 21.516 1.00 58.94 96 THR A CA 1
ATOM 785 C C . THR A 1 96 ? 9.450 12.361 22.090 1.00 58.94 96 THR A C 1
ATOM 787 O O . THR A 1 96 ? 9.198 11.196 22.415 1.00 58.94 96 THR A O 1
ATOM 790 N N . PRO A 1 97 ? 10.668 12.911 22.264 1.00 51.44 97 PRO A N 1
ATOM 791 C CA . PRO A 1 97 ? 11.711 12.223 22.999 1.00 51.44 97 PRO A CA 1
ATOM 792 C C . PRO A 1 97 ? 11.262 12.068 24.459 1.00 51.44 97 PRO A C 1
ATOM 794 O O . PRO A 1 97 ? 10.627 12.967 25.020 1.00 51.44 97 PRO A O 1
ATOM 797 N N . PRO A 1 98 ? 11.549 10.926 25.080 1.00 51.75 98 PRO A N 1
ATOM 798 C CA . PRO A 1 98 ? 11.020 10.615 26.392 1.00 51.75 98 PRO A CA 1
ATOM 799 C C . PRO A 1 98 ? 11.597 11.546 27.462 1.00 51.75 98 PRO A C 1
ATOM 801 O O . PRO A 1 98 ? 12.811 11.719 27.570 1.00 51.75 98 PRO A O 1
ATOM 804 N N . GLY A 1 99 ? 10.730 12.069 28.329 1.00 49.53 99 GLY A N 1
ATOM 805 C CA . GLY A 1 99 ? 11.161 12.461 29.664 1.00 49.53 99 GLY A CA 1
ATOM 806 C C . GLY A 1 99 ? 11.551 11.196 30.429 1.00 49.53 99 GLY A C 1
ATOM 807 O O . GLY A 1 99 ? 10.698 10.350 30.678 1.00 49.53 99 GLY A O 1
ATOM 808 N N . ASN A 1 100 ? 12.831 11.067 30.785 1.00 52.72 100 ASN A N 1
ATOM 809 C CA . ASN A 1 100 ? 13.394 9.990 31.611 1.00 52.72 100 ASN A CA 1
ATOM 810 C C . ASN A 1 100 ? 13.338 8.566 31.019 1.00 52.72 100 ASN A C 1
ATOM 812 O O . ASN A 1 100 ? 12.891 7.637 31.693 1.00 52.72 100 ASN A O 1
ATOM 816 N N . VAL A 1 101 ? 13.854 8.350 29.806 1.00 53.59 101 VAL A N 1
ATOM 817 C CA . VAL A 1 101 ? 14.228 6.987 29.387 1.00 53.59 101 VAL A CA 1
ATOM 818 C C . VAL A 1 101 ? 15.687 6.736 29.729 1.00 53.59 101 VAL A C 1
ATOM 820 O O . VAL A 1 101 ? 16.603 7.337 29.173 1.00 53.59 101 VAL A O 1
ATOM 823 N N . THR A 1 102 ? 15.886 5.843 30.690 1.00 54.50 102 THR A N 1
ATOM 824 C CA . THR A 1 102 ? 17.166 5.193 30.938 1.00 54.50 102 THR A CA 1
ATOM 825 C C . THR A 1 102 ? 17.515 4.352 29.713 1.00 54.50 102 THR A C 1
ATOM 827 O O . THR A 1 102 ? 16.741 3.489 29.304 1.00 54.50 102 THR A O 1
ATOM 830 N N . THR A 1 103 ? 18.669 4.616 29.101 1.00 57.41 103 THR A N 1
ATOM 831 C CA . THR A 1 103 ? 19.245 3.774 28.048 1.00 57.41 103 THR A CA 1
ATOM 832 C C . THR A 1 103 ? 19.335 2.336 28.551 1.00 57.41 103 THR A C 1
ATOM 834 O O . THR A 1 103 ? 20.031 2.056 29.528 1.00 57.41 103 THR A O 1
ATOM 837 N N . ARG A 1 104 ? 18.608 1.414 27.910 1.00 60.97 104 ARG A N 1
ATOM 838 C CA . ARG A 1 104 ? 18.576 0.008 28.333 1.00 60.97 104 ARG A CA 1
ATOM 839 C C . ARG A 1 104 ? 19.628 -0.791 27.590 1.00 60.97 104 ARG A C 1
ATOM 841 O O . ARG A 1 104 ? 19.634 -0.831 26.360 1.00 60.97 104 ARG A O 1
ATOM 848 N N . ALA A 1 105 ? 20.502 -1.459 28.335 1.00 56.94 105 ALA A N 1
ATOM 849 C CA . ALA A 1 105 ? 21.440 -2.405 27.752 1.00 56.94 105 ALA A CA 1
ATOM 850 C C . ALA A 1 105 ? 2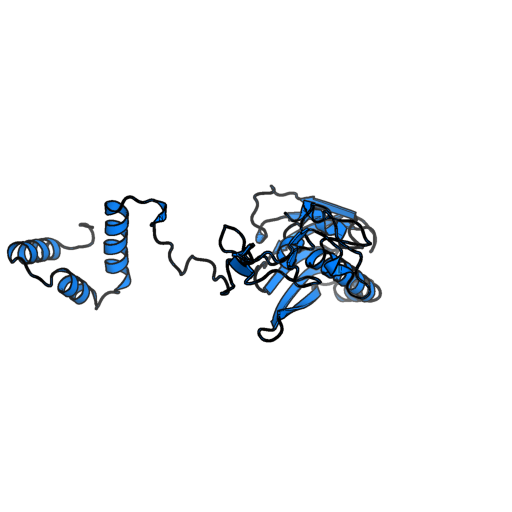0.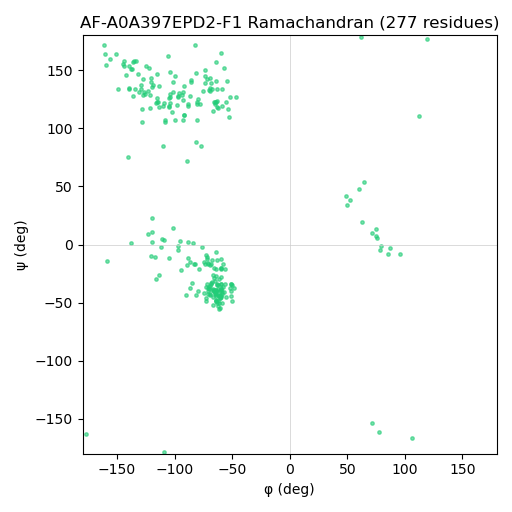667 -3.605 27.172 1.00 56.94 105 ALA A C 1
ATOM 852 O O . ALA A 1 105 ? 19.921 -4.265 27.888 1.00 56.94 105 ALA A O 1
ATOM 853 N N . GLY A 1 106 ? 20.836 -3.869 25.874 1.00 60.72 106 GLY A N 1
ATOM 854 C CA . GLY A 1 106 ? 20.282 -5.047 25.194 1.00 60.72 106 GLY A CA 1
ATOM 855 C C . GLY A 1 106 ? 18.943 -4.865 24.467 1.00 60.72 106 GLY A C 1
ATOM 856 O O . GLY A 1 106 ? 18.569 -5.775 23.737 1.00 60.72 106 GLY A O 1
ATOM 857 N N . MET A 1 107 ? 18.252 -3.722 24.608 1.00 62.38 107 MET A N 1
ATOM 858 C CA . MET A 1 107 ? 16.992 -3.411 23.894 1.00 62.38 107 MET A CA 1
ATOM 859 C C . MET A 1 107 ? 16.951 -1.930 23.456 1.00 62.38 107 MET A C 1
ATOM 861 O O . MET A 1 107 ? 16.297 -1.097 24.100 1.00 62.38 107 MET A O 1
ATOM 865 N N . PRO A 1 108 ? 17.701 -1.552 22.403 1.00 63.09 108 PRO A N 1
ATOM 866 C CA . PRO A 1 108 ? 17.799 -0.165 21.937 1.00 63.09 108 PRO A CA 1
ATOM 867 C C . PRO A 1 108 ? 16.454 0.421 21.472 1.00 63.09 108 PRO A C 1
ATOM 869 O O . PRO A 1 108 ? 16.210 1.614 21.640 1.00 63.09 108 PRO A O 1
ATOM 872 N N . GLU A 1 109 ? 15.544 -0.404 20.961 1.00 59.28 109 GLU A N 1
ATOM 873 C CA . GLU A 1 109 ? 14.195 -0.027 20.537 1.00 59.28 109 GLU A CA 1
ATOM 874 C C . GLU A 1 109 ? 13.309 0.456 21.693 1.00 59.28 109 GLU A C 1
ATOM 876 O O . GLU A 1 109 ? 12.501 1.366 21.504 1.00 59.28 109 GLU A O 1
ATOM 881 N N . CYS A 1 110 ? 13.514 -0.068 22.907 1.00 65.94 110 CYS A N 1
ATOM 882 C CA . CYS A 1 110 ? 12.841 0.403 24.119 1.00 65.94 110 CYS A CA 1
ATOM 883 C C . CYS A 1 110 ? 13.366 1.763 24.599 1.00 65.94 110 CYS A C 1
ATOM 885 O O . CYS A 1 110 ? 12.795 2.353 25.514 1.00 65.94 110 CYS A O 1
ATOM 887 N N . SER A 1 111 ? 14.458 2.248 23.999 1.00 67.94 111 SER A N 1
ATOM 888 C CA . SER A 1 111 ? 15.083 3.524 24.344 1.00 67.94 111 SER A CA 1
ATOM 889 C C . SER A 1 111 ? 14.616 4.686 23.447 1.00 67.94 111 SER A C 1
ATOM 891 O O . SER A 1 111 ? 15.117 5.802 23.581 1.00 67.94 111 SER A O 1
ATOM 893 N N . ARG A 1 112 ? 13.673 4.440 22.521 1.00 65.94 112 ARG A N 1
ATOM 894 C CA . ARG A 1 112 ? 13.178 5.408 21.527 1.00 65.94 112 ARG A CA 1
ATOM 895 C C . ARG A 1 112 ? 11.699 5.740 21.752 1.00 65.94 112 ARG A C 1
ATOM 897 O O . ARG A 1 112 ? 10.921 4.874 22.138 1.00 65.94 112 ARG A O 1
ATOM 904 N N . GLY A 1 113 ? 11.306 6.979 21.448 1.00 71.69 113 GLY A N 1
ATOM 905 C CA . GLY A 1 113 ? 9.909 7.429 21.490 1.00 71.69 113 GLY A CA 1
ATOM 906 C C . GLY A 1 113 ? 9.343 7.581 22.907 1.00 71.69 113 GLY A C 1
ATOM 907 O O . GLY A 1 113 ? 10.076 7.838 23.859 1.00 71.69 113 GLY A O 1
ATOM 908 N N . LEU A 1 114 ? 8.023 7.447 23.059 1.00 80.31 114 LEU A N 1
ATOM 909 C CA . LEU A 1 114 ? 7.328 7.653 24.334 1.00 80.31 114 LEU A CA 1
ATOM 910 C C . LEU A 1 114 ? 7.284 6.353 25.145 1.00 80.31 114 LEU A C 1
ATOM 912 O O . LEU A 1 114 ? 6.683 5.381 24.704 1.00 80.31 114 LEU A O 1
ATOM 916 N N . ALA A 1 115 ? 7.840 6.348 26.355 1.00 81.88 115 ALA A N 1
ATOM 917 C CA . ALA A 1 115 ? 7.686 5.246 27.305 1.00 81.88 115 ALA A CA 1
ATOM 918 C C . ALA A 1 115 ? 6.697 5.638 28.409 1.00 81.88 115 ALA A C 1
ATOM 920 O O . ALA A 1 115 ? 6.910 6.622 29.118 1.00 81.88 115 ALA A O 1
ATOM 921 N N . VAL A 1 116 ? 5.615 4.873 28.563 1.00 83.62 116 VAL A N 1
ATOM 922 C CA . VAL A 1 116 ? 4.601 5.121 29.594 1.00 83.62 116 VAL A CA 1
ATOM 923 C C . VAL A 1 116 ? 4.796 4.144 30.744 1.00 83.62 116 VAL A C 1
ATOM 925 O O . VAL A 1 116 ? 4.603 2.938 30.570 1.00 83.62 116 VAL A O 1
ATOM 928 N N . ARG A 1 117 ? 5.157 4.669 31.921 1.00 85.62 117 ARG A N 1
ATOM 929 C CA . ARG A 1 117 ? 5.329 3.863 33.136 1.00 85.62 117 ARG A CA 1
ATOM 930 C C . ARG A 1 117 ? 4.003 3.327 33.675 1.00 85.62 117 ARG A C 1
ATOM 932 O O . ARG A 1 117 ? 3.009 4.055 33.633 1.00 85.62 117 ARG A O 1
ATOM 939 N N . PRO A 1 118 ? 3.995 2.093 34.209 1.00 88.50 118 PRO A N 1
ATOM 940 C CA . PRO A 1 118 ? 2.831 1.556 34.883 1.00 88.50 118 PRO A CA 1
ATOM 941 C C . PRO A 1 118 ? 2.546 2.371 36.143 1.00 88.50 118 PRO A C 1
ATOM 943 O O . PRO A 1 118 ? 3.406 2.517 37.011 1.00 88.50 118 PRO A O 1
ATOM 946 N N . GLN A 1 119 ? 1.336 2.914 36.221 1.00 89.38 119 GLN A N 1
ATOM 947 C CA . GLN A 1 119 ? 0.802 3.542 37.423 1.00 89.38 119 GLN A CA 1
ATOM 948 C C . GLN A 1 119 ? -0.467 2.809 37.808 1.00 89.38 119 GLN A C 1
ATOM 950 O O . GLN A 1 119 ? -1.338 2.625 36.961 1.00 89.38 119 GLN A O 1
ATOM 955 N N . GLU A 1 120 ? -0.569 2.392 39.063 1.00 92.94 120 GLU A N 1
ATOM 956 C CA . GLU A 1 120 ? -1.747 1.703 39.580 1.00 92.94 120 GLU A CA 1
ATOM 957 C C . GLU A 1 120 ? -3.029 2.492 39.281 1.00 92.94 120 GLU A C 1
ATOM 959 O O . GLU A 1 120 ? -3.126 3.686 39.565 1.00 92.94 120 GLU A O 1
ATOM 964 N N . GLY A 1 121 ? -4.005 1.824 38.664 1.00 90.69 121 GLY A N 1
ATOM 965 C CA . GLY A 1 121 ? -5.266 2.434 38.239 1.00 90.69 121 GLY A CA 1
ATOM 966 C C . GLY A 1 121 ? -5.173 3.257 36.947 1.00 90.69 121 GLY A C 1
ATOM 967 O O . GLY A 1 121 ? -6.197 3.713 36.440 1.00 90.69 121 GLY A O 1
ATOM 968 N N . GLY A 1 122 ? -3.975 3.432 36.389 1.00 89.12 122 GLY A N 1
ATOM 969 C CA . GLY A 1 122 ? -3.739 4.057 35.094 1.00 89.12 122 GLY A CA 1
ATOM 970 C C . GLY A 1 122 ? -3.940 3.094 33.922 1.00 89.12 122 GLY A C 1
ATOM 971 O O . GLY A 1 122 ? -4.083 1.880 34.081 1.00 89.12 122 GLY A O 1
ATOM 972 N N . GLY A 1 123 ? -3.919 3.635 32.705 1.00 89.31 123 GLY A N 1
ATOM 973 C CA . GLY A 1 123 ? -4.010 2.822 31.501 1.00 89.31 123 GLY A CA 1
ATOM 974 C C . GLY A 1 123 ? -3.513 3.521 30.245 1.00 89.31 123 GLY A C 1
ATOM 975 O O . GLY A 1 123 ? -3.340 4.738 30.209 1.00 89.31 123 GLY A O 1
ATOM 976 N N . VAL A 1 124 ? -3.275 2.721 29.212 1.00 89.06 124 VAL A N 1
ATOM 977 C CA . VAL A 1 124 ? -2.739 3.153 27.924 1.00 89.06 124 VAL A CA 1
ATOM 978 C C . VAL A 1 124 ? -3.646 2.640 26.818 1.00 89.06 124 VAL A C 1
ATOM 980 O O . VAL A 1 124 ? -3.784 1.432 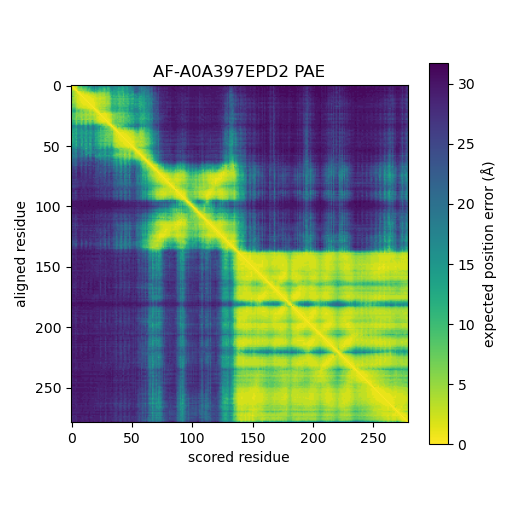26.636 1.00 89.06 124 VAL A O 1
ATOM 983 N N . LEU A 1 125 ? -4.261 3.568 26.085 1.00 87.25 125 LEU A N 1
ATOM 984 C CA . LEU A 1 125 ? -5.083 3.282 24.914 1.00 87.25 125 LEU A CA 1
ATOM 985 C C . LEU A 1 125 ? -4.301 3.621 23.648 1.00 87.25 125 LEU A C 1
ATOM 987 O O . LEU A 1 125 ? -3.832 4.747 23.493 1.00 87.25 125 LEU A O 1
ATOM 991 N N . PHE A 1 126 ? -4.210 2.672 22.726 1.00 83.50 126 PHE A N 1
ATOM 992 C CA . PHE A 1 126 ? -3.613 2.898 21.414 1.00 83.50 126 PHE A CA 1
ATOM 993 C C . PHE A 1 126 ? -4.433 2.235 20.310 1.00 83.50 126 PHE A C 1
ATOM 995 O O . PHE A 1 126 ? -5.114 1.233 20.535 1.00 83.50 126 PHE A O 1
ATOM 1002 N N . TYR A 1 127 ? -4.370 2.817 19.113 1.00 76.81 127 TYR A N 1
ATOM 1003 C CA . TYR A 1 127 ? -5.111 2.374 17.933 1.00 76.81 127 TYR A CA 1
ATOM 1004 C C . TYR A 1 127 ? -4.192 1.586 16.999 1.00 76.81 127 TYR A C 1
ATOM 1006 O O . TYR A 1 127 ? -3.040 1.965 16.804 1.00 76.81 127 TYR A O 1
ATOM 1014 N N . SER A 1 128 ? -4.702 0.500 16.418 1.00 69.44 128 SER A N 1
ATOM 1015 C CA . SER A 1 128 ? -3.964 -0.324 15.439 1.00 69.44 128 SER A CA 1
ATOM 1016 C C . SER A 1 128 ? -4.536 -0.212 14.020 1.00 69.44 128 SER A C 1
ATOM 1018 O O . SER A 1 128 ? -4.090 -0.909 13.112 1.00 69.44 128 SER A O 1
ATOM 1020 N N . LYS A 1 129 ? -5.527 0.666 13.827 1.00 69.00 129 LYS A N 1
ATOM 1021 C CA . LYS A 1 129 ? -6.177 0.971 12.549 1.00 69.00 129 LYS A CA 1
ATOM 1022 C C . LYS A 1 129 ? -6.309 2.477 12.362 1.00 69.00 129 LYS A C 1
ATOM 1024 O O . LYS A 1 129 ? -6.359 3.226 13.340 1.00 69.00 129 LYS A O 1
ATOM 1029 N N . HIS A 1 130 ? -6.441 2.906 11.111 1.00 59.62 130 HIS A N 1
ATOM 1030 C CA . HIS A 1 130 ? -6.844 4.274 10.806 1.00 59.62 130 HIS A CA 1
ATOM 1031 C C . HIS A 1 130 ? -8.277 4.549 11.304 1.00 59.62 130 HIS A C 1
ATOM 1033 O O . HIS A 1 130 ? -9.087 3.622 11.394 1.00 59.62 130 HIS A O 1
ATOM 1039 N N . PRO A 1 131 ? -8.649 5.822 11.547 1.00 54.94 131 PRO A N 1
ATOM 1040 C CA . PRO A 1 131 ? -10.027 6.202 11.878 1.00 54.94 131 PRO A CA 1
ATOM 1041 C C . PRO A 1 131 ? -11.066 5.775 10.826 1.00 54.94 131 PRO A C 1
ATOM 1043 O O . PRO A 1 131 ? -12.246 5.650 11.139 1.00 54.94 131 PRO A O 1
ATOM 1046 N N . SER A 1 132 ? -10.633 5.525 9.585 1.00 55.97 132 SER A N 1
ATOM 1047 C CA . SER A 1 132 ? -11.451 4.971 8.498 1.00 55.97 132 SER A CA 1
ATOM 1048 C C . SER A 1 132 ? -11.804 3.485 8.672 1.00 55.97 132 SER A C 1
ATOM 1050 O O . SER A 1 132 ? -12.636 2.973 7.925 1.00 55.97 132 SER A O 1
ATOM 1052 N N . GLY A 1 133 ? -11.185 2.785 9.630 1.00 55.94 133 GLY A N 1
ATOM 1053 C CA . GLY A 1 133 ? -11.311 1.340 9.837 1.00 55.94 133 GLY A CA 1
ATOM 1054 C C . GLY A 1 133 ? -10.335 0.504 9.005 1.00 55.94 133 GLY A C 1
ATOM 1055 O O . GLY A 1 133 ? -10.303 -0.718 9.154 1.00 55.94 133 GLY A O 1
ATOM 1056 N N . GLU A 1 134 ? -9.524 1.135 8.153 1.00 59.97 134 GLU A N 1
ATOM 1057 C CA . GLU A 1 134 ? -8.501 0.451 7.362 1.00 59.97 134 GLU A CA 1
ATOM 1058 C C . GLU A 1 134 ? -7.305 0.031 8.226 1.00 59.97 134 GLU A C 1
ATOM 1060 O O . GLU A 1 134 ? -6.919 0.726 9.173 1.00 59.97 134 GLU A O 1
ATOM 1065 N N . ASN A 1 135 ? -6.722 -1.124 7.897 1.00 55.56 135 ASN A N 1
ATOM 1066 C CA . ASN A 1 135 ? -5.480 -1.584 8.513 1.00 55.56 135 ASN A CA 1
ATOM 1067 C C . ASN A 1 135 ? -4.325 -0.676 8.069 1.00 55.56 135 ASN A C 1
ATOM 1069 O O . ASN A 1 135 ? -4.242 -0.303 6.898 1.00 55.56 135 ASN A O 1
ATOM 1073 N N . ASP A 1 136 ? -3.434 -0.332 8.997 1.00 60.16 136 ASP A N 1
ATOM 1074 C CA . ASP A 1 136 ? -2.208 0.403 8.678 1.00 60.16 136 ASP A CA 1
ATOM 1075 C C . ASP A 1 136 ? -1.177 -0.556 8.062 1.00 60.16 136 ASP A C 1
ATOM 1077 O O . ASP A 1 136 ? -0.331 -1.138 8.745 1.00 60.16 136 ASP A O 1
ATOM 1081 N N . TYR A 1 137 ? -1.281 -0.761 6.748 1.00 58.34 137 TYR A N 1
ATOM 1082 C CA . TYR A 1 137 ? -0.266 -1.468 5.976 1.00 58.34 137 TYR A CA 1
ATOM 1083 C C . TYR A 1 137 ? 0.870 -0.503 5.643 1.00 58.34 137 TYR A C 1
ATOM 1085 O O . TYR A 1 137 ? 0.891 0.117 4.574 1.00 58.34 137 TYR A O 1
ATOM 1093 N N . ARG A 1 138 ? 1.851 -0.405 6.546 1.00 66.31 138 ARG A N 1
ATOM 1094 C CA . ARG A 1 138 ? 3.026 0.466 6.364 1.00 66.31 138 ARG A CA 1
ATOM 1095 C C . ARG A 1 138 ? 3.713 0.265 5.007 1.00 66.31 138 ARG A C 1
ATOM 1097 O O . ARG A 1 138 ? 4.154 1.231 4.402 1.00 66.31 138 ARG A O 1
ATOM 1104 N N . MET A 1 139 ? 3.710 -0.962 4.481 1.00 73.00 139 MET A N 1
ATOM 1105 C CA . MET A 1 139 ? 4.292 -1.321 3.179 1.00 73.00 139 MET A CA 1
ATOM 1106 C C . MET A 1 139 ? 3.545 -0.676 1.994 1.00 73.00 139 MET A C 1
ATOM 1108 O O . MET A 1 139 ? 4.156 -0.000 1.167 1.00 73.00 139 MET A O 1
ATOM 1112 N N . PHE A 1 140 ? 2.217 -0.829 1.907 1.00 79.88 140 PHE A N 1
ATOM 1113 C CA . PHE A 1 140 ? 1.439 -0.224 0.816 1.00 79.88 140 PHE A CA 1
ATOM 1114 C C . PHE A 1 140 ? 1.421 1.308 0.915 1.00 79.88 140 PHE A C 1
ATOM 1116 O O . PHE A 1 140 ? 1.442 1.998 -0.105 1.00 79.88 140 PHE A O 1
ATOM 1123 N N . ASN A 1 141 ? 1.467 1.846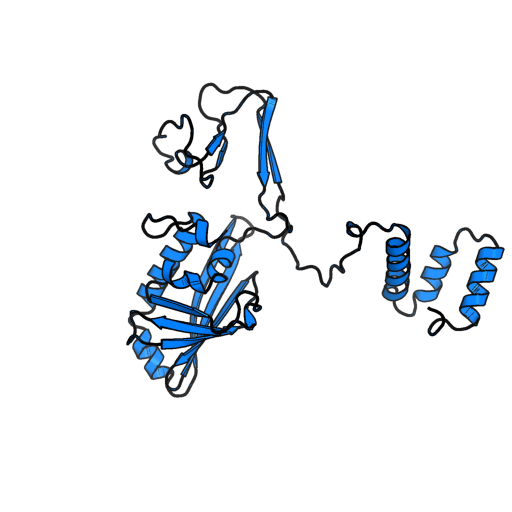 2.139 1.00 79.44 141 ASN A N 1
ATOM 1124 C CA . ASN A 1 141 ? 1.627 3.279 2.377 1.00 79.44 141 ASN A CA 1
ATOM 1125 C C . ASN A 1 141 ? 2.931 3.833 1.781 1.00 79.44 141 ASN A C 1
ATOM 1127 O O . ASN A 1 141 ? 2.913 4.951 1.268 1.00 79.44 141 ASN A O 1
ATOM 1131 N N . VAL A 1 142 ? 4.018 3.054 1.762 1.00 87.19 142 VAL A N 1
ATOM 1132 C CA . VAL A 1 142 ? 5.253 3.436 1.059 1.00 87.19 142 VAL A CA 1
ATOM 1133 C C . VAL A 1 142 ? 5.087 3.343 -0.462 1.00 87.19 142 VAL A C 1
ATOM 1135 O O . VAL A 1 142 ? 5.412 4.296 -1.169 1.00 87.19 142 VAL A O 1
ATOM 1138 N N . LEU A 1 143 ? 4.547 2.235 -0.988 1.00 89.25 143 LEU A N 1
ATOM 1139 C CA . LEU A 1 143 ? 4.420 2.031 -2.443 1.00 89.25 143 LEU A CA 1
ATOM 1140 C C . LEU A 1 143 ? 3.511 3.059 -3.122 1.00 89.25 143 LEU A C 1
ATOM 1142 O O . LEU A 1 143 ? 3.837 3.537 -4.208 1.00 89.25 143 LEU A O 1
ATOM 1146 N N . LYS A 1 144 ? 2.389 3.425 -2.492 1.00 87.31 144 LYS A N 1
ATOM 1147 C CA . LYS A 1 144 ? 1.404 4.340 -3.089 1.00 87.31 144 LYS A CA 1
ATOM 1148 C C . LYS A 1 144 ? 1.894 5.790 -3.212 1.00 87.31 144 LYS A C 1
ATOM 1150 O O . LYS A 1 144 ? 1.299 6.557 -3.964 1.00 87.31 144 LYS A O 1
ATOM 1155 N N . ARG A 1 145 ? 2.953 6.170 -2.485 1.00 88.56 145 ARG A N 1
ATOM 1156 C CA . ARG A 1 145 ? 3.582 7.505 -2.518 1.00 88.56 145 ARG A CA 1
ATOM 1157 C C . ARG A 1 145 ? 4.673 7.541 -3.587 1.00 88.56 145 ARG A C 1
ATOM 1159 O O . ARG A 1 145 ? 5.871 7.523 -3.305 1.00 88.56 145 ARG A O 1
ATOM 1166 N N . VAL A 1 146 ? 4.232 7.539 -4.836 1.00 91.31 146 VAL A N 1
ATOM 1167 C CA . VAL A 1 146 ? 5.070 7.349 -6.029 1.00 91.31 146 VAL A CA 1
ATOM 1168 C C . VAL A 1 146 ? 6.103 8.468 -6.184 1.00 91.31 146 VAL A C 1
ATOM 1170 O O . VAL A 1 146 ? 7.249 8.236 -6.558 1.00 91.31 146 VAL A O 1
ATOM 1173 N N . GLU A 1 147 ? 5.738 9.682 -5.789 1.00 90.88 147 GLU A N 1
ATOM 1174 C CA . GLU A 1 147 ? 6.605 10.854 -5.706 1.00 90.88 147 GLU A CA 1
ATOM 1175 C C . GLU A 1 147 ? 7.811 10.681 -4.760 1.00 90.88 147 GLU A C 1
ATOM 1177 O O . GLU A 1 147 ? 8.807 11.398 -4.893 1.00 90.88 147 GLU A O 1
ATOM 1182 N N . HIS A 1 148 ? 7.746 9.727 -3.826 1.00 93.12 148 HIS A N 1
ATOM 1183 C CA . HIS A 1 148 ? 8.757 9.486 -2.795 1.00 93.12 148 HIS A CA 1
ATOM 1184 C C . HIS A 1 148 ? 9.559 8.198 -3.001 1.00 93.12 148 HIS A C 1
ATOM 1186 O O . HIS A 1 148 ? 10.456 7.907 -2.210 1.00 93.12 148 HIS A O 1
ATOM 1192 N N . TRP A 1 149 ? 9.344 7.476 -4.104 1.00 94.06 149 TRP A N 1
ATOM 1193 C CA . TRP A 1 149 ? 10.178 6.328 -4.477 1.00 94.06 149 TRP A CA 1
ATOM 1194 C C . TRP A 1 149 ? 11.695 6.584 -4.458 1.00 94.06 149 TRP A C 1
ATOM 1196 O O . TRP A 1 149 ? 12.406 5.687 -4.010 1.00 94.06 149 TRP A O 1
ATOM 1206 N N . PRO A 1 150 ? 12.226 7.780 -4.807 1.00 94.12 150 PRO A N 1
ATOM 1207 C CA . PRO A 1 150 ? 13.668 8.046 -4.729 1.00 94.12 150 PRO A CA 1
ATOM 1208 C C . PRO A 1 150 ? 14.290 7.909 -3.329 1.00 94.12 150 PRO A C 1
ATOM 1210 O O . PRO A 1 150 ? 15.513 7.942 -3.212 1.00 94.12 150 PRO A O 1
ATOM 1213 N N . VAL A 1 151 ? 13.476 7.809 -2.270 1.00 93.19 151 VAL A N 1
ATOM 1214 C CA . VAL A 1 151 ? 13.947 7.576 -0.896 1.00 93.19 151 VAL A CA 1
ATOM 1215 C C . VAL A 1 151 ? 14.477 6.151 -0.723 1.00 93.19 151 VAL A C 1
ATOM 1217 O O . VAL A 1 151 ? 15.480 5.957 -0.044 1.00 93.19 151 VAL A O 1
ATOM 1220 N N . TRP A 1 152 ? 13.820 5.155 -1.320 1.00 92.06 152 TRP A N 1
ATOM 1221 C CA . TRP A 1 152 ? 14.181 3.742 -1.152 1.00 92.06 152 TRP A CA 1
ATOM 1222 C C . TRP A 1 152 ? 14.707 3.096 -2.438 1.00 92.06 152 TRP A C 1
ATOM 1224 O O . TRP A 1 152 ? 15.506 2.164 -2.356 1.00 92.06 152 TRP A O 1
ATOM 1234 N N . ASP A 1 153 ? 14.315 3.602 -3.607 1.00 91.94 153 ASP A N 1
ATOM 1235 C CA . ASP A 1 153 ? 14.823 3.157 -4.901 1.00 91.94 153 ASP A CA 1
ATOM 1236 C C . ASP A 1 153 ? 16.179 3.816 -5.192 1.00 91.94 153 ASP A C 1
ATOM 1238 O O . ASP A 1 153 ? 16.281 5.015 -5.479 1.00 91.94 153 ASP A O 1
ATOM 1242 N N . VAL A 1 154 ? 17.246 3.019 -5.103 1.00 88.56 154 VAL A N 1
ATOM 1243 C CA . VAL A 1 154 ? 18.624 3.508 -5.241 1.00 88.56 154 VAL A CA 1
ATOM 1244 C C . VAL A 1 154 ? 18.933 4.000 -6.653 1.00 88.56 154 VAL A C 1
ATOM 1246 O O . VAL A 1 154 ? 19.774 4.890 -6.820 1.00 88.56 154 VAL A O 1
ATOM 1249 N N . ASP A 1 155 ? 18.224 3.484 -7.656 1.00 88.62 155 ASP A N 1
ATOM 1250 C CA . ASP A 1 155 ? 18.442 3.811 -9.060 1.00 88.62 155 ASP A CA 1
ATOM 1251 C C . ASP A 1 155 ? 17.635 5.029 -9.505 1.00 88.62 155 ASP A C 1
ATOM 1253 O O . ASP A 1 155 ? 17.916 5.600 -10.560 1.00 88.62 155 ASP A O 1
ATOM 1257 N N . LEU A 1 156 ? 16.690 5.491 -8.688 1.00 91.06 156 LEU A N 1
ATOM 1258 C CA . LEU A 1 156 ? 15.813 6.602 -9.014 1.00 91.06 156 LEU A CA 1
ATOM 1259 C C . LEU A 1 156 ? 16.333 7.924 -8.436 1.00 91.06 156 LEU A C 1
ATOM 1261 O O . LEU A 1 156 ? 16.689 8.050 -7.264 1.00 91.06 156 LEU A O 1
ATOM 1265 N N . LYS A 1 157 ? 16.399 8.955 -9.279 1.00 92.44 157 LYS A N 1
ATOM 1266 C CA . LYS A 1 157 ? 16.784 10.325 -8.902 1.00 92.44 157 LYS A CA 1
ATOM 1267 C C . LYS A 1 157 ? 15.585 11.159 -8.499 1.00 92.44 157 LYS A C 1
ATOM 1269 O O . LYS A 1 157 ? 15.669 11.947 -7.562 1.00 92.44 157 LYS A O 1
ATOM 1274 N N . LYS A 1 158 ? 14.509 11.044 -9.267 1.00 93.75 158 LYS A N 1
ATOM 1275 C CA . LYS A 1 158 ? 13.306 11.855 -9.131 1.00 93.75 158 LYS A CA 1
ATOM 1276 C C . LYS A 1 158 ? 12.144 11.139 -9.803 1.00 93.75 158 LYS A C 1
ATOM 1278 O O . LYS A 1 158 ? 12.342 10.396 -10.762 1.00 93.75 158 LYS A O 1
ATOM 1283 N N . VAL A 1 159 ? 10.946 11.446 -9.332 1.00 94.19 159 VAL A N 1
ATOM 1284 C CA . VAL A 1 159 ? 9.690 11.148 -10.012 1.00 94.19 159 VAL A CA 1
ATOM 1285 C C . VAL A 1 159 ? 8.946 12.450 -10.265 1.00 94.19 159 VAL A C 1
ATOM 1287 O O . VAL A 1 159 ? 8.934 13.343 -9.414 1.00 94.19 159 VAL A O 1
ATOM 1290 N N . THR A 1 160 ? 8.328 12.575 -11.434 1.00 94.12 160 THR A N 1
ATOM 1291 C CA . THR A 1 160 ? 7.310 13.599 -11.690 1.00 94.12 160 THR A CA 1
ATOM 1292 C C . THR A 1 160 ? 6.006 12.922 -12.058 1.00 94.12 160 THR A C 1
ATOM 1294 O O . THR A 1 160 ? 6.006 11.982 -12.846 1.00 94.12 160 THR A O 1
ATOM 1297 N N . LEU A 1 161 ? 4.903 13.398 -11.486 1.00 92.94 161 LEU A N 1
ATOM 1298 C CA . LEU A 1 161 ? 3.566 12.944 -11.843 1.00 92.94 161 LEU A CA 1
ATOM 1299 C C . LEU A 1 161 ? 2.998 13.875 -12.910 1.00 92.94 161 LEU A C 1
ATOM 1301 O O . LEU A 1 161 ? 2.980 15.091 -12.725 1.00 92.94 161 LEU A O 1
ATOM 1305 N N . ASP A 1 162 ? 2.517 13.291 -14.002 1.00 91.44 162 ASP A N 1
ATOM 1306 C CA . ASP A 1 162 ? 1.836 14.028 -15.074 1.00 91.44 162 ASP A CA 1
ATOM 1307 C C . ASP A 1 162 ? 0.337 14.179 -14.764 1.00 91.44 162 ASP A C 1
ATOM 1309 O O . ASP A 1 162 ? -0.376 14.979 -15.368 1.00 91.44 162 ASP A O 1
ATOM 1313 N N . THR A 1 163 ? -0.151 13.389 -13.806 1.00 83.44 163 THR A N 1
ATOM 1314 C CA . THR A 1 163 ? -1.539 13.358 -13.349 1.00 83.44 163 THR A CA 1
ATOM 1315 C C . THR A 1 163 ? -1.705 14.064 -11.996 1.00 83.44 163 THR A C 1
ATOM 1317 O O . THR A 1 163 ? -0.797 13.997 -11.166 1.00 83.44 163 THR A O 1
ATOM 1320 N N . PRO A 1 164 ? -2.864 14.693 -11.712 1.00 80.50 164 PRO A N 1
ATOM 1321 C CA . PRO A 1 164 ? -3.131 15.322 -10.416 1.00 80.50 164 PRO A CA 1
ATOM 1322 C C . PRO A 1 164 ? -3.002 14.350 -9.236 1.00 80.50 164 PRO A C 1
ATOM 1324 O O . PRO A 1 164 ? -3.319 13.170 -9.374 1.00 80.50 164 PRO A O 1
ATOM 1327 N N . ALA A 1 165 ? -2.654 14.858 -8.051 1.00 66.94 165 ALA A N 1
ATOM 1328 C CA . ALA A 1 165 ? -2.493 14.052 -6.833 1.00 66.94 165 ALA A CA 1
ATOM 1329 C C . ALA A 1 165 ? -3.764 13.288 -6.396 1.00 66.94 165 ALA A C 1
ATOM 1331 O O . ALA A 1 165 ? -3.673 12.299 -5.680 1.00 66.94 165 ALA A O 1
ATOM 1332 N N . SER A 1 166 ? -4.952 13.721 -6.833 1.00 70.38 166 SER A N 1
ATOM 1333 C CA . SER A 1 166 ? -6.231 13.043 -6.571 1.00 70.38 166 SER A CA 1
ATOM 1334 C C . SER A 1 166 ? -6.549 11.902 -7.547 1.00 70.38 166 SER A C 1
ATOM 1336 O O . SER A 1 166 ? -7.622 11.303 -7.462 1.00 70.38 166 SER A O 1
ATOM 1338 N N . THR A 1 167 ? -5.658 11.615 -8.499 1.00 72.81 167 THR A N 1
ATOM 1339 C CA . THR A 1 167 ? -5.873 10.576 -9.512 1.00 72.81 167 THR A CA 1
ATOM 1340 C C . THR A 1 167 ? -5.836 9.189 -8.862 1.00 72.81 167 THR A C 1
ATOM 1342 O O . THR A 1 167 ? -4.909 8.904 -8.103 1.00 72.81 167 THR A O 1
ATOM 1345 N N . PRO A 1 168 ? -6.810 8.302 -9.148 1.00 81.25 168 PRO A N 1
ATOM 1346 C CA . PRO A 1 168 ? -6.745 6.914 -8.700 1.00 81.25 168 PRO A CA 1
ATOM 1347 C C . PRO A 1 168 ? -5.444 6.246 -9.154 1.00 81.25 168 PRO A C 1
ATOM 1349 O O . PRO A 1 168 ? -5.043 6.442 -10.299 1.00 81.25 168 PRO A O 1
ATOM 1352 N N . LEU A 1 169 ? -4.833 5.408 -8.305 1.00 82.69 169 LEU A N 1
ATOM 1353 C CA . LEU A 1 169 ? -3.513 4.811 -8.566 1.00 82.69 169 LEU A CA 1
ATOM 1354 C C . LEU A 1 169 ? -3.401 4.166 -9.953 1.00 82.69 169 LEU A C 1
ATOM 1356 O O . LEU A 1 169 ? -2.483 4.499 -10.683 1.00 82.69 169 LEU A O 1
ATOM 1360 N N . ASN A 1 170 ? -4.363 3.335 -10.368 1.00 88.44 170 ASN A N 1
ATOM 1361 C CA . ASN A 1 170 ? -4.363 2.679 -11.692 1.00 88.44 170 ASN A CA 1
ATOM 1362 C C . ASN A 1 170 ? -4.471 3.639 -12.897 1.00 88.44 170 ASN A C 1
ATOM 1364 O O . ASN A 1 170 ? -4.398 3.207 -14.044 1.00 88.44 170 ASN A O 1
ATOM 1368 N N . SER A 1 171 ? -4.691 4.928 -12.651 1.00 85.88 171 SER A N 1
ATOM 1369 C CA . SER A 1 171 ? -4.738 5.978 -13.668 1.00 85.88 171 SER A CA 1
ATOM 1370 C C . SER A 1 171 ? -3.557 6.946 -13.557 1.00 85.88 171 SER A C 1
ATOM 1372 O O . SER A 1 171 ? -3.450 7.858 -14.378 1.00 85.88 171 SER A O 1
ATOM 1374 N N . THR A 1 172 ? -2.678 6.766 -12.568 1.00 91.62 172 THR A N 1
ATOM 1375 C CA . THR A 1 172 ? -1.522 7.627 -12.320 1.00 91.62 172 THR A CA 1
ATOM 1376 C C . THR A 1 172 ? -0.417 7.351 -13.331 1.00 91.62 172 THR A C 1
ATOM 1378 O O . THR A 1 172 ? -0.040 6.203 -13.588 1.00 91.62 172 THR A O 1
ATOM 1381 N N . LYS A 1 173 ? 0.117 8.430 -13.903 1.00 95.25 173 LYS A N 1
ATOM 1382 C CA . LYS A 1 173 ? 1.201 8.398 -14.888 1.00 95.25 173 LYS A CA 1
ATOM 1383 C C . LYS A 1 173 ? 2.237 9.453 -14.557 1.00 95.25 173 LYS A C 1
ATOM 1385 O O . LYS A 1 173 ? 1.937 10.445 -13.887 1.00 95.25 173 LYS A O 1
ATOM 1390 N N . GLY A 1 174 ? 3.441 9.249 -15.056 1.00 94.62 174 GLY A N 1
ATOM 1391 C CA . GLY A 1 174 ? 4.513 10.191 -14.832 1.00 94.62 174 GLY A CA 1
ATOM 1392 C C . GLY A 1 174 ? 5.794 9.809 -15.538 1.00 94.62 174 GLY A C 1
ATOM 1393 O O . GLY A 1 174 ? 5.824 8.944 -16.415 1.00 94.62 174 GLY A O 1
ATOM 1394 N N . THR A 1 175 ? 6.874 10.428 -15.084 1.00 94.50 175 THR A N 1
ATOM 1395 C CA . THR A 1 175 ? 8.222 10.196 -15.589 1.00 94.50 175 THR A CA 1
ATOM 1396 C C . THR A 1 175 ? 9.165 9.830 -14.446 1.00 94.50 175 THR A C 1
ATOM 1398 O O . THR A 1 175 ? 9.223 10.511 -13.417 1.00 94.50 175 THR A O 1
ATOM 1401 N N . LEU A 1 176 ? 9.901 8.735 -14.636 1.00 93.38 176 LEU A N 1
ATOM 1402 C CA . LEU A 1 176 ? 10.994 8.280 -13.783 1.00 93.38 176 LEU A CA 1
ATOM 1403 C C . LEU A 1 176 ? 12.311 8.838 -14.321 1.00 93.38 176 LEU A C 1
ATOM 1405 O O . LEU A 1 176 ? 12.605 8.703 -15.508 1.00 93.38 176 LEU A O 1
ATOM 1409 N N . PHE A 1 177 ? 13.116 9.426 -13.442 1.00 92.62 177 PHE A N 1
ATOM 1410 C CA . PHE A 1 177 ? 14.439 9.945 -13.780 1.00 92.62 177 PHE A CA 1
ATOM 1411 C C . PHE A 1 177 ? 15.488 9.032 -13.156 1.00 92.62 177 PHE A C 1
ATOM 1413 O O . PHE A 1 177 ? 15.692 9.079 -11.941 1.00 92.62 177 PHE A O 1
ATOM 1420 N N . MET A 1 178 ? 16.148 8.203 -13.962 1.00 88.12 178 MET A N 1
ATOM 1421 C CA . MET A 1 178 ? 17.089 7.189 -13.472 1.00 88.12 178 MET A CA 1
ATOM 1422 C C . MET A 1 178 ? 18.502 7.770 -13.290 1.00 88.12 178 MET A C 1
ATOM 1424 O O . MET A 1 178 ? 18.966 8.583 -14.093 1.00 88.12 178 MET A O 1
ATOM 1428 N N . LYS A 1 179 ? 19.197 7.357 -12.223 1.00 84.56 179 LYS A N 1
ATOM 1429 C CA . LYS A 1 179 ? 20.622 7.635 -11.961 1.00 84.56 179 LYS A CA 1
ATOM 1430 C C . LYS A 1 179 ? 21.523 6.669 -12.732 1.00 84.56 179 LYS A C 1
ATOM 1432 O O . LYS A 1 179 ? 22.521 7.092 -13.308 1.00 84.56 179 LYS A O 1
ATOM 1437 N N . ASN A 1 180 ? 21.154 5.389 -12.722 1.00 71.44 180 ASN A N 1
ATOM 1438 C CA . ASN A 1 180 ? 21.903 4.278 -13.309 1.00 71.44 180 ASN A CA 1
ATOM 1439 C C . ASN A 1 180 ? 21.188 3.737 -14.565 1.00 71.44 180 ASN A C 1
ATOM 1441 O O . ASN A 1 180 ? 20.167 4.278 -14.979 1.00 71.44 180 ASN A O 1
ATOM 1445 N N . TYR A 1 181 ? 21.734 2.689 -15.195 1.00 61.78 181 TYR A N 1
ATOM 1446 C CA . TYR A 1 181 ? 21.164 2.036 -16.391 1.00 61.78 181 TYR A CA 1
ATOM 1447 C C . TYR A 1 181 ? 21.013 2.941 -17.622 1.00 61.78 181 TYR A C 1
ATOM 1449 O O . TYR A 1 181 ? 19.977 2.970 -18.277 1.00 61.78 181 TYR A O 1
ATOM 1457 N N . GLY A 1 182 ? 22.074 3.680 -17.954 1.00 55.00 182 GLY A N 1
ATOM 1458 C CA . GLY A 1 182 ? 22.092 4.593 -19.105 1.00 55.00 182 GLY A CA 1
ATOM 1459 C C . GLY A 1 182 ? 21.536 5.983 -18.802 1.00 55.00 182 GLY A C 1
ATOM 1460 O O . GLY A 1 182 ? 21.718 6.884 -19.619 1.00 55.00 182 GLY A O 1
ATOM 1461 N N . GLY A 1 183 ? 20.948 6.176 -17.614 1.00 65.12 183 GLY A N 1
ATOM 1462 C CA . GLY A 1 183 ? 20.323 7.430 -17.221 1.00 65.12 183 GLY A CA 1
ATOM 1463 C C . GLY A 1 183 ? 19.151 7.802 -18.130 1.00 65.12 183 GLY A C 1
ATOM 1464 O O . GLY A 1 183 ? 18.829 7.120 -19.100 1.00 65.12 183 GLY A O 1
ATOM 1465 N N . GLY A 1 184 ? 18.510 8.920 -17.815 1.00 82.69 184 GLY A N 1
ATOM 1466 C CA . GLY A 1 184 ? 17.451 9.472 -18.649 1.00 82.69 184 GLY A CA 1
ATOM 1467 C C . GLY A 1 184 ? 16.058 9.297 -18.068 1.00 82.69 184 GLY A C 1
ATOM 1468 O O . GLY A 1 184 ? 15.874 9.057 -16.871 1.00 82.69 184 GLY A O 1
ATOM 1469 N N . GLU A 1 185 ? 15.086 9.532 -18.940 1.00 90.31 185 GLU A N 1
ATOM 1470 C CA . GLU A 1 185 ? 13.693 9.766 -18.592 1.00 90.31 185 GLU A CA 1
ATOM 1471 C C . GLU A 1 185 ? 12.831 8.649 -19.164 1.00 90.31 185 GLU A C 1
ATOM 1473 O O . GLU A 1 185 ? 12.807 8.414 -20.375 1.00 90.31 185 GLU A O 1
ATOM 1478 N N . HIS A 1 186 ? 12.117 7.959 -18.282 1.00 89.88 186 HIS A N 1
ATOM 147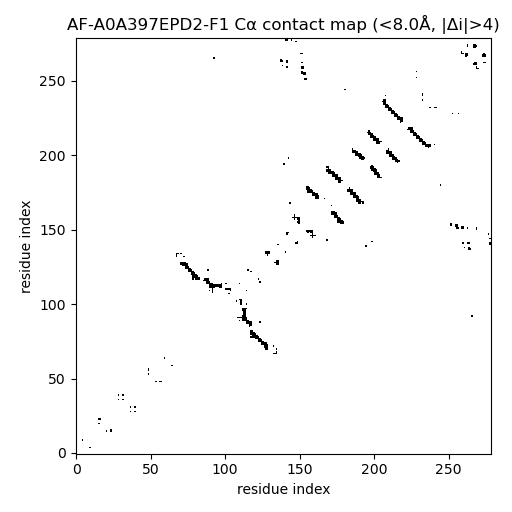9 C CA . HIS A 1 186 ? 11.242 6.863 -18.660 1.00 89.88 186 HIS A CA 1
ATOM 1480 C C . HIS A 1 186 ? 9.824 7.167 -18.215 1.00 89.88 186 HIS A C 1
ATOM 1482 O O . HIS A 1 186 ? 9.539 7.275 -17.022 1.00 89.88 186 HIS A O 1
ATOM 1488 N N . ALA A 1 187 ? 8.923 7.282 -19.186 1.00 92.25 187 ALA A N 1
ATOM 1489 C CA . ALA A 1 187 ? 7.505 7.378 -18.895 1.00 92.25 187 ALA A CA 1
ATOM 1490 C C . ALA A 1 187 ? 7.030 6.084 -18.220 1.00 92.25 187 ALA A C 1
ATOM 1492 O O . ALA A 1 187 ? 7.338 4.981 -18.688 1.00 92.25 187 ALA A O 1
ATOM 1493 N N . PHE A 1 188 ? 6.257 6.235 -17.149 1.00 94.19 188 PHE A N 1
ATOM 1494 C CA . PHE A 1 188 ? 5.626 5.135 -16.438 1.00 94.19 188 PHE A CA 1
ATOM 1495 C C . PHE A 1 188 ? 4.114 5.337 -16.327 1.00 94.19 188 PHE A C 1
ATOM 1497 O O . PHE A 1 188 ? 3.601 6.459 -16.324 1.00 94.19 188 PHE A O 1
ATOM 1504 N N . ALA A 1 189 ? 3.399 4.225 -16.207 1.00 95.12 189 ALA A N 1
ATOM 1505 C CA . ALA A 1 189 ? 1.983 4.195 -15.879 1.00 95.12 189 ALA A CA 1
ATOM 1506 C C . ALA A 1 189 ? 1.735 3.107 -14.837 1.00 95.12 189 ALA A C 1
ATOM 1508 O O . ALA A 1 189 ? 2.144 1.963 -15.028 1.00 95.12 189 ALA A O 1
ATOM 1509 N N . ILE A 1 190 ? 1.076 3.459 -13.738 1.00 95.38 190 ILE A N 1
ATOM 1510 C CA . ILE A 1 190 ? 0.669 2.487 -12.722 1.00 95.38 190 ILE A CA 1
ATOM 1511 C C . ILE A 1 190 ? -0.509 1.682 -13.267 1.00 95.38 190 ILE A C 1
ATOM 1513 O O . ILE A 1 190 ? -1.408 2.238 -13.897 1.00 95.38 190 ILE A O 1
ATOM 1517 N N . GLN A 1 191 ? -0.507 0.375 -13.024 1.00 93.38 191 GLN A N 1
ATOM 1518 C CA . GLN A 1 191 ? -1.569 -0.521 -13.461 1.00 93.38 191 GLN A CA 1
ATOM 1519 C C . GLN A 1 191 ? -1.713 -1.708 -12.509 1.00 93.38 191 GLN A C 1
ATOM 1521 O O . GLN A 1 191 ? -0.818 -2.007 -11.729 1.00 93.38 191 GLN A O 1
ATOM 1526 N N . ASN A 1 192 ? -2.837 -2.419 -12.597 1.00 91.62 192 ASN A N 1
ATOM 1527 C CA . ASN A 1 192 ? -3.045 -3.685 -11.892 1.00 91.62 192 ASN A CA 1
ATOM 1528 C C . ASN A 1 192 ? -2.771 -3.620 -10.367 1.00 91.62 192 ASN A C 1
ATOM 1530 O O . ASN A 1 192 ? -2.217 -4.552 -9.785 1.00 91.62 192 ASN A O 1
ATOM 1534 N N . VAL A 1 193 ? -3.137 -2.513 -9.715 1.00 88.56 193 VAL A N 1
ATOM 1535 C CA . VAL A 1 193 ? -2.988 -2.343 -8.262 1.00 88.56 193 VAL A CA 1
ATOM 1536 C C . VAL A 1 193 ? -4.121 -3.047 -7.517 1.00 88.56 193 VAL A C 1
ATOM 1538 O O . VAL A 1 193 ? -5.298 -2.758 -7.741 1.00 88.56 193 VAL A O 1
ATOM 1541 N N . ASP A 1 194 ? -3.738 -3.919 -6.591 1.00 83.81 194 ASP A N 1
ATOM 1542 C CA . ASP A 1 194 ? -4.567 -4.559 -5.577 1.00 83.81 194 ASP A CA 1
ATOM 1543 C C . ASP A 1 194 ? -3.887 -4.349 -4.217 1.00 83.81 194 ASP A C 1
ATOM 1545 O O . ASP A 1 194 ? -2.878 -4.981 -3.902 1.00 83.81 194 ASP A O 1
ATOM 1549 N N . GLU A 1 195 ? -4.437 -3.449 -3.404 1.00 80.06 195 GLU A N 1
ATOM 1550 C CA . GLU A 1 195 ? -3.820 -3.008 -2.144 1.00 80.06 195 GLU A CA 1
ATOM 1551 C C . GLU A 1 195 ? -3.553 -4.137 -1.139 1.00 80.06 195 GLU A C 1
ATOM 1553 O O . GLU A 1 195 ? -2.781 -3.946 -0.203 1.00 80.06 195 GLU A O 1
ATOM 1558 N N . ALA A 1 196 ? -4.179 -5.303 -1.311 1.00 74.25 196 ALA A N 1
ATOM 1559 C CA . ALA A 1 196 ? -3.992 -6.440 -0.422 1.00 74.25 196 ALA A CA 1
ATOM 1560 C C . ALA A 1 196 ? -2.841 -7.366 -0.841 1.00 74.25 196 ALA A C 1
ATOM 1562 O O . ALA A 1 196 ? -2.410 -8.175 -0.026 1.00 74.25 196 ALA A O 1
ATOM 1563 N N . ARG A 1 197 ? -2.359 -7.305 -2.092 1.00 80.75 197 ARG A N 1
ATOM 1564 C CA . ARG A 1 197 ? -1.418 -8.327 -2.599 1.00 80.75 197 ARG A CA 1
ATOM 1565 C C . ARG A 1 197 ? -0.557 -7.947 -3.796 1.00 80.75 197 ARG A C 1
ATOM 1567 O O . ARG A 1 197 ? 0.351 -8.713 -4.122 1.00 80.75 197 ARG A O 1
ATOM 1574 N N . HIS A 1 198 ? -0.860 -6.864 -4.509 1.00 90.31 198 HIS A N 1
ATOM 1575 C CA . HIS A 1 198 ? -0.214 -6.571 -5.784 1.00 90.31 198 HIS A CA 1
ATOM 1576 C C . HIS A 1 198 ? -0.087 -5.075 -6.075 1.00 90.31 198 HIS A C 1
ATOM 1578 O O . HIS A 1 198 ? -1.041 -4.309 -5.984 1.00 90.31 198 HIS A O 1
ATOM 1584 N N . PHE A 1 199 ? 1.091 -4.658 -6.515 1.00 93.94 199 PHE A N 1
ATOM 1585 C CA . PHE A 1 199 ? 1.312 -3.332 -7.074 1.00 93.94 199 PHE A CA 1
ATOM 1586 C C . PHE A 1 199 ? 2.141 -3.480 -8.335 1.00 93.94 199 PHE A C 1
ATOM 1588 O O . PHE A 1 199 ? 3.148 -4.182 -8.325 1.00 93.94 199 PHE A O 1
ATOM 1595 N N . GLU A 1 200 ? 1.753 -2.807 -9.409 1.00 95.56 200 GLU A N 1
ATOM 1596 C CA . GLU A 1 200 ? 2.480 -2.884 -10.664 1.00 95.56 200 GLU A CA 1
ATOM 1597 C C . GLU A 1 200 ? 2.513 -1.527 -11.356 1.00 95.56 200 GLU A C 1
ATOM 1599 O O . GLU A 1 200 ? 1.592 -0.712 -11.284 1.00 95.56 200 GLU A O 1
ATOM 1604 N N . TYR A 1 201 ? 3.617 -1.271 -12.037 1.00 94.88 201 TYR A N 1
ATOM 1605 C CA . TYR A 1 201 ? 3.673 -0.218 -13.025 1.00 94.88 201 TYR A CA 1
ATOM 1606 C C . TYR A 1 201 ? 4.398 -0.716 -14.258 1.00 94.88 201 TYR A C 1
ATOM 1608 O O . TYR A 1 201 ? 5.200 -1.651 -14.250 1.00 94.88 201 TYR A O 1
ATOM 1616 N N . TYR A 1 202 ? 4.089 -0.045 -15.343 1.00 93.06 202 TYR A N 1
ATOM 1617 C CA . TYR A 1 202 ? 4.595 -0.338 -16.651 1.00 93.06 202 TYR A CA 1
ATOM 1618 C C . TYR A 1 202 ? 5.491 0.812 -17.114 1.00 93.06 202 TYR A C 1
ATOM 1620 O O . TYR A 1 202 ? 5.134 1.982 -16.964 1.00 93.06 202 TYR A O 1
ATOM 1628 N N . THR A 1 203 ? 6.640 0.483 -17.698 1.00 90.94 203 THR A N 1
ATOM 1629 C CA . THR A 1 203 ? 7.543 1.418 -18.380 1.00 90.94 203 THR A CA 1
ATOM 1630 C C . THR A 1 203 ? 7.863 0.909 -19.776 1.00 90.94 203 THR A C 1
ATOM 1632 O O . THR A 1 203 ? 8.037 -0.292 -20.005 1.00 90.94 203 THR A O 1
ATOM 1635 N N . ARG A 1 204 ? 7.954 1.837 -20.732 1.00 84.69 204 ARG A N 1
ATOM 1636 C CA . ARG A 1 204 ? 8.329 1.519 -22.111 1.00 84.69 204 ARG A CA 1
ATOM 1637 C C . ARG A 1 204 ? 9.809 1.798 -22.320 1.00 84.69 204 ARG A C 1
ATOM 1639 O O . ARG A 1 204 ? 10.254 2.938 -22.193 1.00 84.69 204 ARG A O 1
ATOM 1646 N N . LEU A 1 205 ? 10.557 0.762 -22.679 1.00 82.38 205 LEU A N 1
ATOM 1647 C CA . LEU A 1 205 ? 11.951 0.875 -23.093 1.00 82.38 205 LEU A CA 1
ATOM 1648 C C . LEU A 1 205 ? 12.042 0.690 -24.620 1.00 82.38 205 LEU A C 1
ATOM 1650 O O . LEU A 1 205 ? 11.115 0.169 -25.247 1.00 82.38 205 LEU A O 1
ATOM 1654 N N . PRO A 1 206 ? 13.144 1.103 -25.268 1.00 83.25 206 PRO A N 1
ATOM 1655 C CA . PRO A 1 206 ? 13.323 0.908 -26.704 1.00 83.25 206 PRO A CA 1
ATOM 1656 C C . PRO A 1 206 ? 13.115 -0.552 -27.143 1.00 83.25 206 PRO A C 1
ATOM 1658 O O . PRO A 1 206 ? 13.920 -1.436 -26.846 1.00 83.25 206 PRO A O 1
ATOM 1661 N N . GLY A 1 207 ? 12.019 -0.803 -27.866 1.00 82.69 207 GLY A N 1
ATOM 1662 C CA . GLY A 1 207 ? 11.677 -2.116 -28.421 1.00 82.6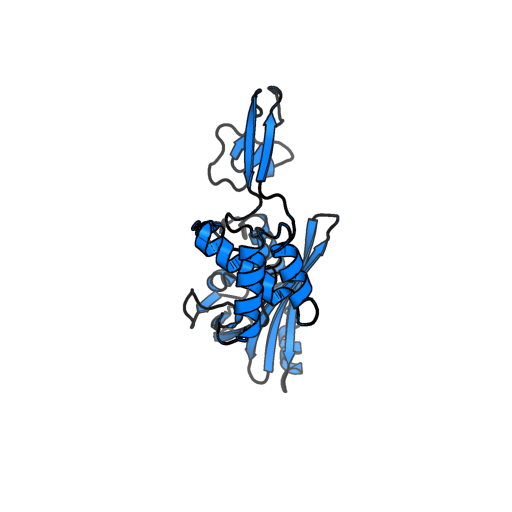9 207 GLY A CA 1
ATOM 1663 C C . GLY A 1 207 ? 11.152 -3.150 -27.417 1.00 82.69 207 GLY A C 1
ATOM 1664 O O . GLY A 1 207 ? 10.989 -4.313 -27.807 1.00 82.69 207 GLY A O 1
ATOM 1665 N N . VAL A 1 208 ? 10.899 -2.763 -26.157 1.00 86.50 208 VAL A N 1
ATOM 1666 C CA . VAL A 1 208 ? 10.320 -3.645 -25.132 1.00 86.50 208 VAL A CA 1
ATOM 1667 C C . VAL A 1 208 ? 9.363 -2.927 -24.189 1.00 86.50 208 VAL A C 1
ATOM 1669 O O . VAL A 1 208 ? 9.473 -1.739 -23.894 1.00 86.50 208 VAL A O 1
ATOM 1672 N N . ASP A 1 209 ? 8.461 -3.730 -23.663 1.00 87.69 209 ASP A N 1
ATOM 1673 C CA . ASP A 1 209 ? 7.496 -3.398 -22.639 1.00 87.69 209 ASP A CA 1
ATOM 1674 C C . ASP A 1 209 ? 7.993 -4.027 -21.325 1.00 87.69 209 ASP A C 1
ATOM 1676 O O . ASP A 1 209 ? 8.204 -5.244 -21.273 1.00 87.69 209 ASP A O 1
ATOM 1680 N N . SER A 1 210 ? 8.255 -3.214 -20.292 1.00 89.75 210 SER A N 1
ATOM 1681 C CA . SER A 1 210 ? 8.706 -3.699 -18.981 1.00 89.75 210 SER A CA 1
ATOM 1682 C C . SER A 1 210 ? 7.680 -3.439 -17.887 1.00 89.75 210 SER A C 1
ATOM 1684 O O . SER A 1 210 ? 7.297 -2.301 -17.630 1.00 89.75 210 SER A O 1
ATOM 1686 N N . GLU A 1 211 ? 7.267 -4.512 -17.227 1.00 94.00 211 GLU A N 1
ATOM 1687 C CA . GLU A 1 211 ? 6.338 -4.517 -16.104 1.00 94.00 211 GLU A CA 1
ATOM 1688 C C . GLU A 1 211 ? 7.123 -4.745 -14.818 1.00 94.00 211 GLU A C 1
ATOM 1690 O O . GLU A 1 211 ? 7.758 -5.786 -14.639 1.00 94.00 211 GLU A O 1
ATOM 1695 N N . TRP A 1 212 ? 7.072 -3.777 -13.921 1.00 93.00 212 TRP A N 1
ATOM 1696 C CA . TRP A 1 212 ? 7.704 -3.831 -12.613 1.00 93.00 212 TRP A CA 1
ATOM 1697 C C . TRP A 1 212 ? 6.614 -4.063 -11.588 1.00 93.00 212 TRP A C 1
ATOM 1699 O O . TRP A 1 212 ? 5.622 -3.336 -11.560 1.00 93.00 212 TRP A O 1
ATOM 1709 N N . TYR A 1 213 ? 6.775 -5.098 -10.775 1.00 94.38 213 TYR A N 1
ATOM 1710 C CA . TYR A 1 213 ? 5.710 -5.553 -9.900 1.00 94.38 213 TYR A CA 1
ATOM 1711 C C . TYR A 1 213 ? 6.223 -5.896 -8.510 1.00 94.38 213 TYR A C 1
ATOM 1713 O O . TYR A 1 213 ? 7.355 -6.351 -8.320 1.00 94.38 213 TYR A O 1
ATOM 1721 N N . TRP A 1 214 ? 5.322 -5.729 -7.554 1.00 93.56 214 TRP A N 1
ATOM 1722 C CA . TRP A 1 214 ? 5.442 -6.196 -6.192 1.00 93.56 214 TRP A CA 1
ATOM 1723 C C . TRP A 1 214 ? 4.259 -7.088 -5.874 1.00 93.56 214 TRP A C 1
ATOM 1725 O O . TRP A 1 214 ? 3.111 -6.730 -6.125 1.00 93.56 214 TRP A O 1
ATOM 1735 N N . THR A 1 215 ? 4.551 -8.243 -5.297 1.00 92.31 215 THR A N 1
ATOM 1736 C CA . THR A 1 215 ? 3.552 -9.149 -4.732 1.00 92.31 215 THR A CA 1
ATOM 1737 C C . THR A 1 215 ? 3.842 -9.342 -3.261 1.00 92.31 215 THR A C 1
ATOM 1739 O O . THR A 1 215 ? 5.014 -9.452 -2.894 1.00 92.31 215 THR A O 1
ATOM 1742 N N . TRP A 1 216 ? 2.807 -9.455 -2.440 1.00 87.19 216 TRP A N 1
ATOM 1743 C CA . TRP A 1 216 ? 2.981 -9.840 -1.047 1.00 87.19 216 TRP A CA 1
ATOM 1744 C C . TRP A 1 216 ? 1.904 -10.805 -0.567 1.00 87.19 216 TRP A C 1
ATOM 1746 O O . TRP A 1 216 ? 0.794 -10.843 -1.100 1.00 87.19 216 TRP A O 1
ATOM 1756 N N . SER A 1 217 ? 2.273 -11.604 0.429 1.00 80.50 217 SER A N 1
ATOM 1757 C CA . SER A 1 217 ? 1.399 -12.551 1.114 1.00 80.50 217 SER A CA 1
ATOM 1758 C C . SER A 1 217 ? 1.681 -12.531 2.608 1.00 80.50 217 SER A C 1
ATOM 1760 O O . SER A 1 217 ? 2.840 -12.567 3.025 1.00 80.50 217 SER A O 1
ATOM 1762 N N . GLU A 1 218 ? 0.623 -12.494 3.405 1.00 68.94 218 GLU A N 1
ATOM 1763 C CA . GLU A 1 218 ? 0.722 -12.530 4.861 1.00 68.94 218 GLU A CA 1
ATOM 1764 C C . GLU A 1 218 ? 0.790 -13.974 5.362 1.00 68.94 218 GLU A C 1
ATOM 1766 O O . GLU A 1 218 ? 0.078 -14.847 4.857 1.00 68.94 218 GLU A O 1
ATOM 1771 N N . HIS A 1 219 ? 1.630 -14.216 6.370 1.00 59.16 219 HIS A N 1
ATOM 1772 C CA . HIS A 1 219 ? 1.672 -15.474 7.113 1.00 59.16 219 HIS A CA 1
ATOM 1773 C C . HIS A 1 219 ? 0.774 -15.366 8.350 1.00 59.16 219 HIS A C 1
ATOM 1775 O O . HIS A 1 219 ? 1.144 -14.686 9.314 1.00 59.16 219 HIS A O 1
ATOM 1781 N N . PRO A 1 220 ? -0.399 -16.035 8.368 1.00 48.62 220 PRO A N 1
ATOM 1782 C CA . PRO A 1 220 ? -1.429 -15.809 9.388 1.00 48.62 220 PRO A CA 1
ATOM 1783 C C . PRO A 1 220 ? -1.004 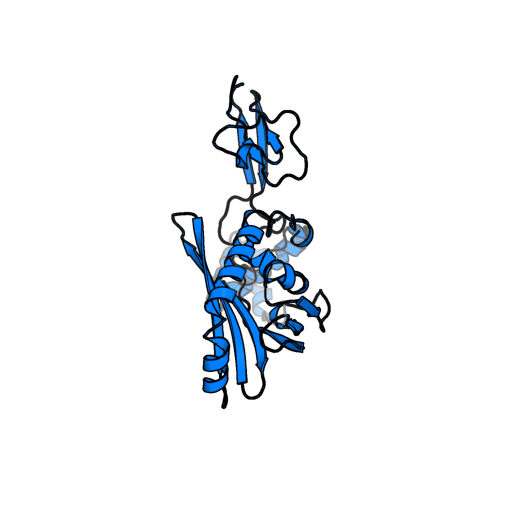-16.169 10.816 1.00 48.62 220 PRO A C 1
ATOM 1785 O O . PRO A 1 220 ? -1.633 -15.742 11.781 1.00 48.62 220 PRO A O 1
ATOM 1788 N N . THR A 1 221 ? 0.019 -17.008 10.959 1.00 43.66 221 THR A N 1
ATOM 1789 C CA . THR A 1 221 ? 0.422 -17.609 12.233 1.00 43.66 221 THR A CA 1
ATOM 1790 C C . THR A 1 221 ? 1.517 -16.833 12.960 1.00 43.66 221 THR A C 1
ATOM 1792 O O . THR A 1 221 ? 1.631 -16.948 14.179 1.00 43.66 221 THR A O 1
ATOM 1795 N N . ASP A 1 222 ? 2.288 -16.017 12.245 1.00 49.59 222 ASP A N 1
ATOM 1796 C CA . ASP A 1 222 ? 3.544 -15.451 12.744 1.00 49.59 222 ASP A CA 1
ATOM 1797 C C . ASP A 1 222 ? 3.722 -13.969 12.371 1.00 49.59 222 ASP A C 1
ATOM 1799 O O . ASP A 1 222 ? 4.687 -13.335 12.792 1.00 49.59 222 ASP A O 1
ATOM 1803 N N . GLY A 1 223 ? 2.741 -13.376 11.678 1.00 52.53 223 GLY A N 1
ATOM 1804 C CA . GLY A 1 223 ? 2.644 -11.925 11.472 1.00 52.53 223 GLY A CA 1
ATOM 1805 C C . GLY A 1 223 ? 3.689 -11.350 10.514 1.00 52.53 223 GLY A C 1
ATOM 1806 O O . GLY A 1 223 ? 3.821 -10.131 10.412 1.00 52.53 223 GLY A O 1
ATOM 1807 N N . TYR A 1 224 ? 4.428 -12.214 9.816 1.00 60.59 224 TYR A N 1
ATOM 1808 C CA . TYR A 1 224 ? 5.349 -11.829 8.756 1.00 60.59 224 TYR A CA 1
ATOM 1809 C C . TYR A 1 224 ? 4.607 -11.610 7.438 1.00 60.59 224 TYR A C 1
ATOM 1811 O O . TYR A 1 224 ? 3.628 -12.290 7.125 1.00 60.59 224 TYR A O 1
ATOM 1819 N N . VAL A 1 225 ? 5.124 -10.681 6.639 1.00 70.56 225 VAL A N 1
ATOM 1820 C CA . VAL A 1 225 ? 4.695 -10.462 5.258 1.00 70.56 225 VAL A CA 1
ATOM 1821 C C . VAL A 1 225 ? 5.851 -10.837 4.349 1.00 70.56 225 VAL A C 1
ATOM 1823 O O . VAL A 1 225 ? 6.911 -10.210 4.397 1.00 70.56 225 VAL A O 1
ATOM 1826 N N . ASP A 1 226 ? 5.634 -11.834 3.499 1.00 80.12 226 ASP A N 1
ATOM 1827 C CA . ASP A 1 226 ? 6.557 -12.129 2.413 1.00 80.12 226 ASP A CA 1
ATOM 1828 C C . ASP A 1 226 ? 6.276 -11.169 1.270 1.00 80.12 226 ASP A C 1
ATOM 1830 O O . ASP A 1 226 ? 5.171 -11.140 0.731 1.00 80.12 226 ASP A O 1
ATOM 1834 N N . MET A 1 227 ? 7.283 -10.388 0.886 1.00 83.69 227 MET A N 1
ATOM 1835 C CA . MET A 1 227 ? 7.202 -9.458 -0.232 1.00 83.69 227 MET A CA 1
ATOM 1836 C C . MET A 1 227 ? 8.227 -9.834 -1.293 1.00 83.69 227 MET A C 1
ATOM 1838 O O . MET A 1 227 ? 9.388 -10.114 -1.000 1.00 83.69 227 MET A O 1
ATOM 1842 N N . LYS A 1 228 ? 7.801 -9.790 -2.551 1.00 88.88 228 LYS A N 1
ATOM 1843 C CA . LYS A 1 228 ? 8.647 -10.052 -3.708 1.00 88.88 228 LYS A CA 1
ATOM 1844 C C . LYS A 1 228 ? 8.545 -8.900 -4.692 1.00 88.88 228 LYS A C 1
ATOM 1846 O O . LYS A 1 228 ? 7.445 -8.533 -5.091 1.00 88.88 228 LYS A O 1
ATOM 1851 N N . MET A 1 229 ? 9.698 -8.388 -5.103 1.00 89.44 229 MET A N 1
ATOM 1852 C CA . MET A 1 229 ? 9.846 -7.456 -6.218 1.00 89.44 229 MET A CA 1
ATOM 1853 C C . MET A 1 229 ? 10.310 -8.220 -7.460 1.00 89.44 229 MET A C 1
ATOM 1855 O O . MET A 1 229 ? 11.084 -9.176 -7.360 1.00 89.44 229 MET A O 1
ATOM 1859 N N . GLY A 1 230 ? 9.859 -7.807 -8.639 1.00 90.81 230 GLY A N 1
ATOM 1860 C CA . GLY A 1 230 ? 10.354 -8.365 -9.886 1.00 90.81 230 GLY A CA 1
ATOM 1861 C C . GLY A 1 230 ? 10.075 -7.495 -11.099 1.00 90.81 230 GLY A C 1
ATOM 1862 O O . GLY A 1 230 ? 9.335 -6.516 -11.043 1.00 90.81 230 GLY A O 1
ATOM 1863 N N . VAL A 1 231 ? 10.671 -7.898 -12.221 1.00 90.88 231 VAL A N 1
ATOM 1864 C CA . VAL A 1 231 ? 10.457 -7.283 -13.531 1.00 90.88 231 VAL A CA 1
ATOM 1865 C C . VAL A 1 231 ? 10.117 -8.354 -14.565 1.00 90.88 231 VAL A C 1
ATOM 1867 O O . VAL A 1 231 ? 10.726 -9.427 -14.590 1.00 90.88 231 VAL A O 1
ATOM 1870 N N . ARG A 1 232 ? 9.136 -8.080 -15.425 1.00 91.44 232 ARG A N 1
ATOM 1871 C CA . ARG A 1 232 ? 8.841 -8.861 -16.630 1.00 91.44 232 ARG A CA 1
ATOM 1872 C C . ARG A 1 232 ? 9.099 -7.989 -17.848 1.00 91.44 232 ARG A C 1
ATOM 1874 O O . ARG A 1 232 ? 8.580 -6.888 -17.947 1.00 91.44 232 ARG A O 1
ATOM 1881 N N . VAL A 1 233 ? 9.927 -8.479 -18.767 1.00 89.25 233 VAL A N 1
ATOM 1882 C CA . VAL A 1 233 ? 10.276 -7.763 -20.004 1.00 89.25 233 VAL A CA 1
ATOM 1883 C C . VAL A 1 233 ? 9.756 -8.550 -21.198 1.00 89.25 233 VAL A C 1
ATOM 1885 O O . VAL A 1 233 ? 10.127 -9.718 -21.378 1.00 89.25 233 VAL A O 1
ATOM 1888 N N . HIS A 1 234 ? 8.930 -7.899 -22.012 1.00 89.06 234 HIS A N 1
ATOM 1889 C CA . HIS A 1 234 ? 8.265 -8.444 -23.193 1.00 89.06 234 HIS A CA 1
ATOM 1890 C C . HIS A 1 234 ? 8.622 -7.633 -24.446 1.00 89.06 234 HIS A C 1
ATOM 1892 O O . HIS A 1 234 ? 8.912 -6.446 -24.362 1.00 89.06 234 HIS A O 1
ATOM 1898 N N . GLY A 1 235 ? 8.601 -8.259 -25.626 1.00 87.62 235 GLY A N 1
ATOM 1899 C CA . GLY A 1 235 ? 8.832 -7.577 -26.908 1.00 87.62 235 GLY A CA 1
ATOM 1900 C C . GLY A 1 235 ? 10.040 -8.087 -27.695 1.00 87.62 235 GLY A C 1
ATOM 1901 O O . GLY A 1 235 ? 10.776 -8.971 -27.253 1.00 87.62 235 GLY A O 1
ATOM 1902 N N . GLY A 1 236 ? 10.230 -7.526 -28.892 1.00 85.62 236 GLY A N 1
ATOM 1903 C CA . GLY A 1 236 ? 11.213 -8.003 -29.872 1.00 85.62 236 GLY A CA 1
ATOM 1904 C C . GLY A 1 236 ? 12.669 -7.881 -29.415 1.00 85.62 236 GLY A C 1
ATOM 1905 O O . GLY A 1 236 ? 13.499 -8.692 -29.814 1.00 85.62 236 GLY A O 1
ATOM 1906 N N . ALA A 1 237 ? 12.974 -6.926 -28.531 1.00 87.50 237 ALA A N 1
ATOM 1907 C CA . ALA A 1 237 ? 14.308 -6.751 -27.954 1.00 87.50 237 ALA A CA 1
ATOM 1908 C C . ALA A 1 237 ? 14.443 -7.316 -26.521 1.00 87.50 237 ALA A C 1
ATOM 1910 O O . ALA A 1 237 ? 15.423 -7.025 -25.835 1.00 87.50 237 ALA A O 1
ATOM 1911 N N . ALA A 1 238 ? 13.496 -8.140 -26.046 1.00 87.62 238 ALA A N 1
ATOM 1912 C CA . ALA A 1 238 ? 13.472 -8.611 -24.654 1.00 87.62 238 ALA A CA 1
ATOM 1913 C C . ALA A 1 238 ? 14.731 -9.387 -24.248 1.00 87.62 238 ALA A C 1
ATOM 1915 O O . ALA A 1 238 ? 15.204 -9.231 -23.126 1.00 87.62 238 ALA A O 1
ATOM 1916 N N . LEU A 1 239 ? 15.302 -10.193 -25.149 1.00 86.50 239 LEU A N 1
ATOM 1917 C CA . LEU A 1 239 ? 16.524 -10.951 -24.864 1.00 86.50 239 LEU A CA 1
ATOM 1918 C C . LEU A 1 239 ? 17.725 -10.026 -24.609 1.00 86.50 239 LEU A C 1
ATOM 1920 O O . LEU A 1 239 ? 18.476 -10.250 -23.662 1.00 86.50 239 LEU A O 1
ATOM 1924 N N . LEU A 1 240 ? 17.866 -8.969 -25.417 1.00 86.75 240 LEU A N 1
ATOM 1925 C CA . LEU A 1 240 ? 18.930 -7.972 -25.271 1.00 86.75 240 LEU A CA 1
ATOM 1926 C C . LEU A 1 240 ? 18.794 -7.227 -23.943 1.00 86.75 240 LEU A C 1
ATOM 1928 O O . LEU A 1 240 ? 19.756 -7.145 -23.185 1.00 86.75 240 LEU A O 1
ATOM 1932 N N . TRP A 1 241 ? 17.587 -6.751 -23.628 1.00 85.38 241 TRP A N 1
ATOM 1933 C CA . TRP A 1 241 ? 17.331 -6.032 -22.380 1.00 85.38 241 TRP A CA 1
ATOM 1934 C C . TRP A 1 241 ? 17.495 -6.911 -21.142 1.00 85.38 241 TRP A C 1
ATOM 1936 O O . TRP A 1 241 ? 18.087 -6.469 -20.163 1.00 85.38 241 TRP A O 1
ATOM 1946 N N . ARG A 1 242 ? 17.061 -8.177 -21.182 1.00 85.25 242 ARG A N 1
ATOM 1947 C CA . ARG A 1 242 ? 17.328 -9.131 -20.093 1.00 85.25 242 ARG A CA 1
ATOM 1948 C C . ARG A 1 242 ? 18.828 -9.335 -19.891 1.00 85.25 242 ARG A C 1
ATOM 1950 O O . ARG A 1 242 ? 19.276 -9.308 -18.753 1.00 85.25 242 ARG A O 1
ATOM 1957 N N . GLY A 1 243 ? 19.596 -9.487 -20.971 1.00 83.50 243 GLY A N 1
ATOM 1958 C CA . GLY A 1 243 ? 21.055 -9.609 -20.904 1.00 83.50 243 GLY A CA 1
ATOM 1959 C C . GLY A 1 243 ? 21.743 -8.356 -20.355 1.00 83.50 243 GLY A C 1
ATOM 1960 O O . GLY A 1 243 ? 22.670 -8.473 -19.561 1.00 83.50 243 GLY A O 1
ATOM 1961 N N . ALA A 1 244 ? 21.265 -7.167 -20.728 1.00 83.25 244 ALA A N 1
ATOM 1962 C CA . ALA A 1 244 ? 21.812 -5.896 -20.259 1.00 83.25 244 ALA A CA 1
ATOM 1963 C C . ALA A 1 244 ? 21.491 -5.612 -18.782 1.00 83.25 244 ALA A C 1
ATOM 1965 O O . ALA A 1 244 ? 22.327 -5.066 -18.069 1.00 83.25 244 ALA A O 1
ATOM 1966 N N . LEU A 1 245 ? 20.293 -5.984 -18.318 1.00 81.81 245 LEU A N 1
ATOM 1967 C CA . LEU A 1 245 ? 19.837 -5.726 -16.950 1.00 81.81 245 LEU A CA 1
ATOM 1968 C C . LEU A 1 245 ? 20.310 -6.791 -15.946 1.00 81.81 245 LEU A C 1
ATOM 1970 O O . LEU A 1 245 ? 20.585 -6.464 -14.792 1.00 81.81 245 LEU A O 1
ATOM 1974 N N . ALA A 1 246 ? 20.434 -8.056 -16.366 1.00 83.62 246 ALA A N 1
ATOM 1975 C CA . ALA A 1 246 ? 20.746 -9.182 -15.480 1.00 83.62 246 ALA A CA 1
ATOM 1976 C C . ALA A 1 246 ? 21.972 -8.989 -14.560 1.00 83.62 246 ALA A C 1
ATOM 1978 O O . ALA A 1 246 ? 21.865 -9.367 -13.393 1.00 83.62 246 ALA A O 1
ATOM 1979 N N . PRO A 1 247 ? 23.101 -8.393 -15.000 1.00 83.50 247 PRO A N 1
ATOM 1980 C CA . PRO A 1 247 ? 24.276 -8.217 -14.142 1.00 83.50 247 PRO A CA 1
ATOM 1981 C C . PRO A 1 247 ? 24.056 -7.269 -12.957 1.00 83.50 247 PRO 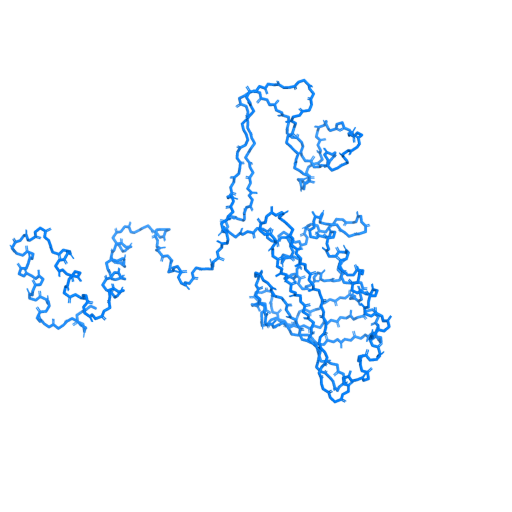A C 1
ATOM 1983 O O . PRO A 1 247 ? 24.813 -7.314 -11.992 1.00 83.50 247 PRO A O 1
ATOM 1986 N N . PHE A 1 248 ? 23.046 -6.403 -13.032 1.00 79.62 248 PHE A N 1
ATOM 1987 C CA . PHE A 1 248 ? 22.850 -5.301 -12.092 1.00 79.62 248 PHE A CA 1
ATOM 1988 C C . PHE A 1 248 ? 21.559 -5.442 -11.274 1.00 79.62 248 PHE A C 1
ATOM 1990 O O . PHE A 1 248 ? 21.510 -5.009 -10.125 1.00 79.62 248 PHE A O 1
ATOM 1997 N N . LEU A 1 249 ? 20.522 -6.084 -11.830 1.00 81.56 249 LEU A N 1
ATOM 1998 C CA . LEU A 1 249 ? 19.208 -6.185 -11.183 1.00 81.56 249 LEU A CA 1
ATOM 1999 C C . LEU A 1 249 ? 19.264 -6.838 -9.801 1.00 81.56 249 LEU A C 1
ATOM 2001 O O . LEU A 1 249 ? 18.527 -6.422 -8.918 1.00 81.56 249 LEU A O 1
ATOM 2005 N N . GLY A 1 250 ? 20.128 -7.839 -9.604 1.00 83.75 250 GLY A N 1
ATOM 2006 C CA . GLY A 1 250 ? 20.238 -8.525 -8.314 1.00 83.75 250 GLY A CA 1
ATOM 2007 C C . GLY A 1 250 ? 20.644 -7.574 -7.184 1.00 83.75 250 GLY A C 1
ATOM 2008 O O . GLY A 1 250 ? 19.923 -7.434 -6.202 1.00 83.75 250 GLY A O 1
ATOM 2009 N N . SER A 1 251 ? 21.757 -6.853 -7.353 1.00 85.38 251 SER A N 1
ATOM 2010 C CA . SER A 1 251 ? 22.251 -5.920 -6.333 1.00 85.38 251 SER A CA 1
ATOM 2011 C C . SER A 1 251 ? 21.343 -4.702 -6.150 1.00 85.38 251 SER A C 1
ATOM 2013 O O . SER A 1 251 ? 21.197 -4.214 -5.024 1.00 85.38 251 SER A O 1
ATOM 2015 N N . ALA A 1 252 ? 20.715 -4.233 -7.232 1.00 84.69 252 ALA A N 1
ATOM 2016 C CA . ALA A 1 252 ? 19.712 -3.177 -7.185 1.00 84.69 252 ALA A CA 1
ATOM 2017 C C . ALA A 1 252 ? 18.489 -3.612 -6.365 1.00 84.69 252 ALA A C 1
ATOM 2019 O O . ALA A 1 252 ? 18.146 -2.946 -5.392 1.00 84.69 252 ALA A O 1
ATOM 2020 N N . PHE A 1 253 ? 17.888 -4.767 -6.676 1.00 88.31 253 PHE A N 1
ATOM 2021 C CA . PHE A 1 253 ? 16.736 -5.296 -5.939 1.00 88.31 253 PHE A CA 1
ATOM 2022 C C . PHE A 1 253 ? 17.045 -5.534 -4.470 1.00 88.31 253 PHE A C 1
ATOM 2024 O O . PHE A 1 253 ? 16.262 -5.116 -3.621 1.00 88.31 253 PHE A O 1
ATOM 2031 N N . ASP A 1 254 ? 18.195 -6.126 -4.156 1.00 88.50 254 ASP A N 1
ATOM 2032 C CA . ASP A 1 254 ? 18.594 -6.342 -2.769 1.00 88.50 254 ASP A CA 1
ATOM 2033 C C . ASP A 1 254 ? 18.718 -5.019 -2.002 1.00 88.50 254 ASP A C 1
ATOM 2035 O O . ASP A 1 254 ? 18.321 -4.925 -0.841 1.00 88.50 254 ASP A O 1
ATOM 2039 N N . SER A 1 255 ? 19.255 -3.977 -2.640 1.00 90.69 255 SER A N 1
ATOM 2040 C CA . SER A 1 255 ? 19.408 -2.661 -2.012 1.00 90.69 255 SER A CA 1
ATOM 2041 C C . SER A 1 255 ? 18.068 -1.945 -1.854 1.00 90.69 255 SER A C 1
ATOM 2043 O O . SER A 1 255 ? 17.762 -1.477 -0.758 1.00 90.69 255 SER A O 1
ATOM 2045 N N . CYS A 1 256 ? 17.235 -1.938 -2.897 1.00 91.44 256 CYS A N 1
ATOM 2046 C CA . CYS A 1 256 ? 15.893 -1.364 -2.851 1.00 91.44 256 CYS A CA 1
ATOM 2047 C C . CYS A 1 256 ? 15.021 -2.056 -1.798 1.00 91.44 256 CYS A C 1
ATOM 2049 O O . CYS A 1 256 ? 14.379 -1.374 -1.006 1.00 91.44 256 CYS A O 1
ATOM 2051 N N . LEU A 1 257 ? 15.026 -3.393 -1.731 1.00 90.25 257 LEU A N 1
ATOM 2052 C CA . LEU A 1 257 ? 14.241 -4.150 -0.749 1.00 90.25 257 LEU A CA 1
ATOM 2053 C C . LEU A 1 257 ? 14.711 -3.898 0.686 1.00 90.25 257 LEU A C 1
ATOM 2055 O O . LEU A 1 257 ? 13.872 -3.752 1.574 1.00 90.25 257 LEU A O 1
ATOM 2059 N N . ARG A 1 258 ? 16.026 -3.796 0.930 1.00 90.69 258 ARG A N 1
ATOM 2060 C CA . ARG A 1 258 ? 16.550 -3.428 2.257 1.00 90.69 258 ARG A CA 1
ATOM 2061 C C . ARG A 1 258 ? 16.095 -2.033 2.680 1.00 90.69 258 ARG A C 1
ATOM 2063 O O . ARG A 1 258 ? 15.587 -1.878 3.790 1.00 90.69 258 ARG A O 1
ATOM 2070 N N . ASN A 1 259 ? 16.237 -1.043 1.799 1.00 92.69 259 ASN A N 1
ATOM 2071 C CA . ASN A 1 259 ? 15.827 0.333 2.083 1.00 92.69 259 ASN A CA 1
ATOM 2072 C C . ASN A 1 259 ? 14.316 0.424 2.295 1.00 92.69 259 ASN A C 1
ATOM 2074 O O . ASN A 1 259 ? 13.862 1.027 3.262 1.00 92.69 259 ASN A O 1
ATOM 2078 N N . PHE A 1 260 ? 13.542 -0.234 1.434 1.00 90.50 260 PHE A N 1
ATOM 2079 C CA . PHE A 1 260 ? 12.090 -0.290 1.526 1.00 90.50 260 PHE A CA 1
ATOM 2080 C C . PHE A 1 260 ? 11.629 -0.928 2.842 1.00 90.50 260 PHE A C 1
ATOM 2082 O O . PHE A 1 260 ? 10.782 -0.362 3.528 1.00 90.50 260 PHE A O 1
ATOM 2089 N N . LYS A 1 261 ? 12.225 -2.061 3.241 1.00 84.75 2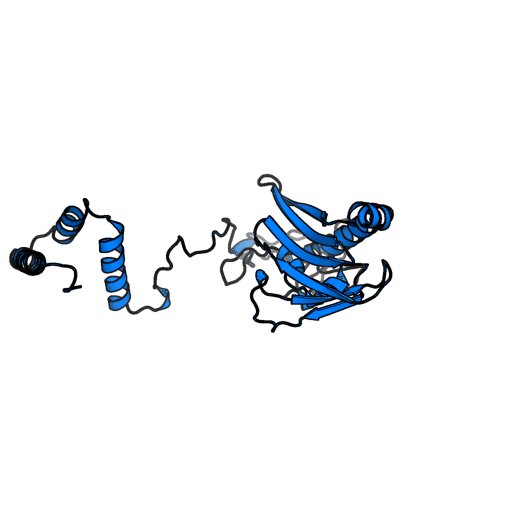61 LYS A N 1
ATOM 2090 C CA . LYS A 1 261 ? 11.941 -2.715 4.526 1.00 84.75 261 LYS A CA 1
ATOM 2091 C C . LYS A 1 261 ? 12.235 -1.786 5.704 1.00 84.75 261 LYS A C 1
ATOM 2093 O O . LYS A 1 261 ? 11.369 -1.593 6.551 1.00 84.75 261 LYS A O 1
ATOM 2098 N N . SER A 1 262 ? 13.424 -1.181 5.742 1.00 84.50 262 SER A N 1
ATOM 2099 C CA . SER A 1 262 ? 13.806 -0.244 6.808 1.00 84.50 262 SER A CA 1
ATOM 2100 C C . SER A 1 262 ? 12.844 0.945 6.885 1.00 84.50 262 SER A C 1
ATOM 2102 O O . SER A 1 262 ? 12.414 1.347 7.967 1.00 84.50 262 SER A O 1
ATOM 2104 N N . LEU A 1 263 ? 12.439 1.471 5.731 1.00 85.19 263 LEU A N 1
ATOM 2105 C CA . LEU A 1 263 ? 11.498 2.574 5.648 1.00 85.19 263 LEU A CA 1
ATOM 2106 C C . LEU A 1 263 ? 10.102 2.180 6.144 1.00 85.19 263 LEU A C 1
ATOM 2108 O O . LEU A 1 263 ? 9.509 2.913 6.930 1.00 85.19 263 LEU A O 1
ATOM 2112 N N . ALA A 1 264 ? 9.592 1.018 5.740 1.00 80.62 264 ALA A N 1
ATOM 2113 C CA . ALA A 1 264 ? 8.277 0.539 6.154 1.00 80.62 264 ALA A CA 1
ATOM 2114 C C . ALA A 1 264 ? 8.222 0.162 7.647 1.00 80.62 264 ALA A C 1
ATOM 2116 O O . ALA A 1 264 ? 7.211 0.387 8.312 1.00 80.62 264 ALA A O 1
ATOM 2117 N N . GLU A 1 265 ? 9.297 -0.398 8.203 1.00 76.31 265 GLU A N 1
ATOM 2118 C CA . GLU A 1 265 ? 9.323 -0.857 9.598 1.00 76.31 265 GLU A CA 1
ATOM 2119 C C . GLU A 1 265 ? 9.704 0.248 10.582 1.00 76.31 265 GLU A C 1
ATOM 2121 O O . GLU A 1 265 ? 9.152 0.319 11.688 1.00 76.31 265 GLU A O 1
ATOM 2126 N N . HIS A 1 266 ? 10.636 1.116 10.189 1.00 75.94 266 HIS A N 1
ATOM 2127 C CA . HIS A 1 266 ? 11.273 2.078 11.084 1.00 75.94 266 HIS A CA 1
ATOM 2128 C C . HIS A 1 266 ? 11.074 3.538 10.673 1.00 75.94 266 HIS A C 1
ATOM 2130 O O . HIS A 1 266 ? 11.390 4.417 11.476 1.00 75.94 266 HIS A O 1
ATOM 2136 N N . GLY A 1 267 ? 10.545 3.803 9.474 1.00 75.06 267 GLY A N 1
ATOM 2137 C CA . GLY A 1 267 ? 10.412 5.155 8.926 1.00 75.06 267 GLY A CA 1
ATOM 2138 C C . GLY A 1 267 ? 11.734 5.743 8.436 1.00 75.06 267 GLY A C 1
ATOM 2139 O O . GLY A 1 267 ? 11.812 6.946 8.206 1.00 75.06 267 GLY A O 1
ATOM 2140 N N . GLN A 1 268 ? 12.784 4.924 8.300 1.00 81.81 268 GLN A N 1
ATOM 2141 C CA . GLN A 1 268 ? 14.153 5.396 8.095 1.00 81.81 268 GLN A CA 1
ATOM 2142 C C . GLN A 1 268 ? 14.866 4.679 6.949 1.00 81.81 268 GLN A C 1
ATOM 2144 O O . GLN A 1 268 ? 14.693 3.476 6.760 1.00 81.81 268 GLN A O 1
ATOM 2149 N N . VAL A 1 269 ? 15.735 5.403 6.244 1.00 88.69 269 VAL A N 1
ATOM 2150 C CA . VAL A 1 269 ? 16.714 4.852 5.291 1.00 88.69 269 VAL A CA 1
ATOM 2151 C C . VAL A 1 269 ? 18.068 5.470 5.617 1.00 88.69 269 VAL A C 1
ATOM 2153 O O . VAL A 1 269 ? 18.148 6.677 5.831 1.00 88.69 269 VAL A O 1
ATOM 2156 N N . ASP A 1 270 ? 19.111 4.645 5.729 1.00 88.06 270 ASP A N 1
ATOM 2157 C CA . ASP A 1 270 ? 20.480 5.077 6.059 1.00 88.06 270 ASP A CA 1
ATOM 2158 C C . ASP A 1 270 ? 20.577 5.995 7.301 1.00 88.06 270 ASP A C 1
ATOM 2160 O O . ASP A 1 270 ? 21.399 6.907 7.374 1.00 88.06 270 ASP A O 1
ATOM 2164 N N . GLY A 1 271 ? 19.717 5.765 8.301 1.00 80.31 271 GLY A N 1
ATOM 2165 C CA . GLY A 1 271 ? 19.671 6.537 9.551 1.00 80.31 271 GLY A CA 1
ATOM 2166 C C . GLY A 1 271 ? 18.955 7.891 9.461 1.00 80.31 271 GLY A C 1
ATOM 2167 O O . GLY A 1 271 ? 18.821 8.571 10.478 1.00 80.31 271 GLY A O 1
ATOM 2168 N N . GLN A 1 272 ? 18.460 8.279 8.285 1.00 86.12 272 GLN A N 1
ATOM 2169 C CA . GLN A 1 272 ? 17.641 9.474 8.097 1.00 86.12 272 GLN A CA 1
ATOM 2170 C C . GLN A 1 272 ? 16.147 9.137 8.227 1.00 86.12 272 GLN A C 1
ATOM 2172 O O . GLN A 1 272 ? 15.687 8.133 7.687 1.00 86.12 272 GLN A O 1
ATOM 2177 N N . ASP A 1 273 ? 15.389 9.979 8.937 1.00 79.62 273 ASP A N 1
ATOM 2178 C CA . ASP A 1 273 ? 13.943 9.821 9.148 1.00 79.62 273 ASP A CA 1
ATOM 2179 C C . ASP A 1 273 ? 13.111 10.455 8.023 1.00 79.62 273 ASP A C 1
ATOM 2181 O O . ASP A 1 273 ? 13.260 11.633 7.690 1.00 79.62 273 ASP A O 1
ATOM 2185 N N . PHE A 1 274 ? 12.197 9.660 7.471 1.00 81.56 274 PHE A N 1
ATOM 2186 C CA . PHE A 1 274 ? 11.286 10.018 6.388 1.00 81.56 274 PHE A CA 1
ATOM 2187 C C . PHE A 1 274 ? 9.817 9.825 6.765 1.00 81.56 274 PHE A C 1
ATOM 2189 O O . PHE A 1 274 ? 8.950 9.969 5.906 1.00 81.56 274 PHE A O 1
ATOM 2196 N N . THR A 1 275 ? 9.507 9.544 8.034 1.00 70.19 275 THR A N 1
ATOM 2197 C CA . THR A 1 275 ? 8.139 9.250 8.494 1.00 70.19 275 THR A CA 1
ATOM 2198 C C . THR A 1 275 ? 7.130 10.323 8.064 1.00 70.19 275 THR A C 1
ATOM 2200 O O . THR A 1 275 ? 6.020 9.999 7.656 1.00 70.19 275 THR A O 1
ATOM 2203 N N . HIS A 1 276 ? 7.533 11.598 8.066 1.00 72.38 276 HIS A N 1
ATOM 2204 C CA . HIS A 1 276 ? 6.701 12.737 7.655 1.00 72.38 276 HIS A CA 1
ATOM 2205 C C . HIS A 1 276 ? 6.189 12.681 6.202 1.00 72.38 276 HIS A C 1
ATOM 2207 O O . HIS A 1 276 ? 5.212 13.353 5.886 1.00 72.38 276 HIS A O 1
ATOM 2213 N N . LEU A 1 277 ? 6.822 11.900 5.319 1.00 72.25 277 LEU A N 1
ATOM 2214 C CA . LEU A 1 277 ? 6.413 11.746 3.916 1.00 72.25 277 LEU A CA 1
ATOM 2215 C C . LEU A 1 277 ? 5.291 10.714 3.723 1.00 72.25 277 LEU A C 1
ATOM 2217 O O . LEU A 1 277 ? 4.653 10.674 2.672 1.00 72.25 277 LEU A O 1
ATOM 2221 N N . TYR A 1 278 ? 5.061 9.866 4.726 1.00 69.88 278 TYR A N 1
ATOM 2222 C CA . TYR A 1 278 ? 4.171 8.707 4.632 1.00 69.88 278 TYR A CA 1
ATOM 2223 C C . TYR A 1 278 ? 2.997 8.763 5.623 1.00 69.88 278 TYR A C 1
ATOM 2225 O O . TYR A 1 278 ? 2.287 7.769 5.773 1.00 69.88 278 TYR A O 1
ATOM 2233 N N . GLN A 1 279 ? 2.790 9.919 6.267 1.00 55.44 279 GLN A N 1
ATOM 2234 C CA . GLN A 1 279 ? 1.622 10.223 7.104 1.00 55.44 279 GLN A CA 1
ATOM 2235 C C . GLN A 1 279 ? 0.358 10.513 6.275 1.00 55.44 279 GLN A C 1
ATOM 2237 O O . GLN A 1 279 ? 0.455 10.799 5.050 1.00 55.44 279 GLN A O 1
#

pLDDT: mean 75.61, std 14.43, range [41.09, 95.56]

Mean predicted aligned error: 17.78 Å

Organism: Aphanomyces astaci (NCBI:txid112090)

Sequence (279 aa):
MWKYLGPAWKVWMQEHVALKSDYIVSSMISAFRPVNPVVPLCYIRQRWEEVVGVPDATFRLPLLAKYIEPNRHATLFLYLNNVDEGGETVFPLHPTPPGNVTTRAGMPECSRGLAVRPQEGGGVLFYSKHPSGENDYRMFNVLKRVEHWPVWDVDLKKVTLDTPASTPLNSTKGTLFMKNYGGGEHAFAIQNVDEARHFEYYTRLPGVDSEWYWTWSEHPTDGYVDMKMGVRVHGGAALLWRGALAPFLGSAFDSCLRNFKSLAEHGQVDGQDFTHLYQ

Nearest PDB structures (foldseek):
  3ijt-assembly1_A  TM=7.719E-01  e=2.435E-05  Streptococcus mutans
  3nr4-assembly1_B  TM=6.574E-01  e=5.348E-04  Arabidopsis thaliana
  2ldk-assembly1_A  TM=5.984E-01  e=6.483E-03  Paenarthrobacter aurescens TC1
  3pu2-assembly5_E  TM=6.307E-01  e=1.322E-02  Cereibacter sphaeroides 2.4.1
  3pu2-assembly2_B  TM=6.154E-01  e=8.851E-02  Cereibacter sphaeroides 2.4.1

Solvent-accessible surface area (backbone atoms only — not comparable to full-atom values): 16456 Å² total; per-residue (Å²): 114,74,89,81,45,57,76,67,55,59,52,53,52,53,51,44,58,74,66,63,49,94,49,56,69,62,52,51,55,59,73,41,55,89,80,53,62,62,60,63,50,53,51,56,46,52,51,48,46,67,71,68,65,49,80,88,72,56,83,74,58,69,92,75,47,78,88,66,81,93,68,66,56,61,51,77,48,73,24,87,47,67,57,97,75,68,78,51,55,64,38,54,83,42,89,54,76,46,85,85,65,70,80,47,89,93,42,67,67,75,53,34,20,35,65,47,70,42,37,54,82,38,71,50,78,49,66,60,36,46,98,87,67,44,73,72,52,47,59,56,48,52,66,74,40,59,74,55,43,45,74,29,35,82,48,38,66,44,50,48,69,78,47,65,92,84,50,57,64,63,72,32,34,29,37,40,31,35,67,49,93,88,41,55,80,36,53,34,37,32,34,81,66,38,93,86,39,32,43,32,33,37,36,65,50,93,59,26,46,33,40,39,38,37,41,42,49,76,41,94,90,76,77,48,70,53,72,46,78,51,75,47,69,40,59,90,39,25,70,60,51,48,63,69,41,58,86,50,50,61,65,50,50,54,49,23,51,52,29,41,49,37,33,43,76,71,28,25,44,99,87,43,80,50,49,85,79,61,113

InterPro domains:
  IPR023393 START-like domain superfamily [G3DSA:3.30.530.20] (137-266)
  IPR045054 Prolyl 4-hydroxylase [PTHR10869] (70-140)

Foldseek 3Di:
DDVPQDPVNVVVLVVCVVVVPPCSPVVVCVVCVVPDSVVVVVVVLVVVCVVVVDPVPNDDDVVPDDDAPDDFFKDKDAQQAADPDDPWDFDQPAPDQEDDDDCDPPCNSSNHHYTHGRDHRDMDMDGQADPVRHGPQLLLLVVQLVQCLVQQQVQFDGWDWPDDPPDDQQATKTWTFTPDDVTDIWIKGWHDDDSQFKTWMWTDDVFKIKIWMKGWDADPPPGDIDIDTDMDIDGDCRVVVCVSCVVPVVVSVVRSVVQSVCCSPPCDGPRDHNVVSSD